Protein AF-A0A7W8PCW4-F1 (afdb_monomer)

Sequence (257 aa):
MRRDLQPLVDLAARHGCAVIGISHFSKGSKGNAPVERVIGSQAFGALARMVLVTVKEEGAERRILARAKSNIAPDDGGFAYALARIEVAAGIPTNAVIWGERIEGSARDILGEVEQEDDERKTLRDEAREFLAGLLADGPMDARRIRRDADGAGYSWSTMFRAARELGVEKEKSGMKDGWRWTLPKISGHEDFTKNLEHASLKSSEGREIFGSDAGLRSAPLGGFAEDFSGGELEFSAKPSTQARPGDDDSSVKDSV

Radius of gyration: 33.06 Å; Cα contacts (8 Å, |Δi|>4): 257; chains: 1; bounding box: 93×46×98 Å

Secondary structure (DSSP, 8-state):
-HHHHHHHHHHHHHHT-------PBPTT-TTS-TTTTBSS-HHHHHH-SEEEEEEE-TTSS-EEEEEEEESSS----EEEEEEEEEEETTTEEEEEEEEEEEE-S-HHHHHHHHHHHHHHHHHHHHHHHHHHHHHHTTS-EEHHHHHHHHHHTT--HHHHHHHHHHTT-EEEE-TTTS-EEEEPPP------S-SS----PPPPP------------PPPP----------------------PPPP----------

Structure (mmCIF, N/CA/C/O backbone):
data_AF-A0A7W8PCW4-F1
#
_entry.id   AF-A0A7W8PCW4-F1
#
loop_
_atom_site.group_PDB
_atom_site.id
_atom_site.type_symbol
_atom_site.label_atom_id
_atom_site.label_alt_id
_atom_site.label_comp_id
_atom_site.label_asym_id
_atom_site.label_entity_id
_atom_site.label_seq_id
_atom_site.pdbx_PDB_ins_code
_atom_site.Cartn_x
_atom_site.Cartn_y
_atom_site.Cartn_z
_atom_site.occupancy
_atom_site.B_iso_or_equiv
_atom_site.auth_seq_id
_atom_site.auth_comp_id
_atom_site.auth_asym_id
_atom_site.auth_atom_id
_atom_site.pdbx_PDB_model_num
ATOM 1 N N . MET A 1 1 ? 3.311 3.765 28.967 1.00 62.62 1 MET A N 1
ATOM 2 C CA . MET A 1 1 ? 2.439 3.773 27.773 1.00 62.62 1 MET A CA 1
ATOM 3 C C . MET A 1 1 ? 1.027 3.239 27.965 1.00 62.62 1 MET A C 1
ATOM 5 O O . MET A 1 1 ? 0.105 3.972 27.652 1.00 62.62 1 MET A O 1
ATOM 9 N N . ARG A 1 2 ? 0.787 2.012 28.467 1.00 64.12 2 ARG A N 1
ATOM 10 C CA . ARG A 1 2 ? -0.6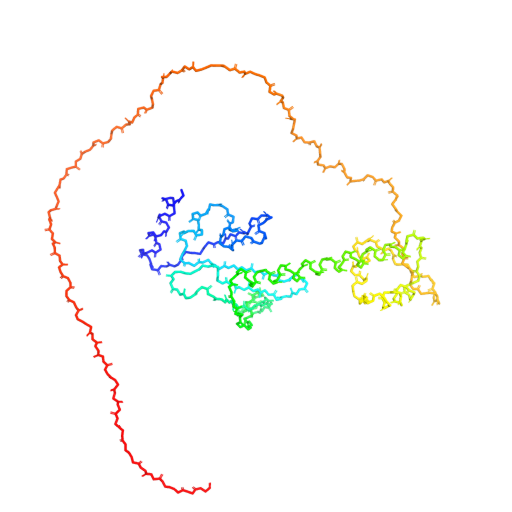08 1.539 28.653 1.00 64.12 2 ARG A CA 1
ATOM 11 C C . ARG A 1 2 ? -1.419 2.426 29.612 1.00 64.12 2 ARG A C 1
ATOM 13 O O . ARG A 1 2 ? -2.561 2.737 29.309 1.00 64.12 2 ARG A O 1
ATOM 20 N N . ARG A 1 3 ? -0.809 2.878 30.718 1.00 75.50 3 ARG A N 1
ATOM 21 C CA . ARG A 1 3 ? -1.409 3.878 31.626 1.00 75.50 3 ARG A CA 1
ATOM 22 C C . ARG A 1 3 ? -1.679 5.211 30.923 1.00 75.50 3 ARG A C 1
ATOM 24 O O . ARG A 1 3 ? -2.728 5.797 31.138 1.00 75.50 3 ARG A O 1
ATOM 31 N N . ASP A 1 4 ? -0.776 5.631 30.044 1.00 85.56 4 ASP A N 1
ATOM 32 C CA . ASP A 1 4 ? -0.858 6.922 29.346 1.00 85.56 4 ASP A CA 1
ATOM 33 C C . ASP A 1 4 ? -2.004 6.965 28.321 1.00 85.56 4 ASP A C 1
ATOM 35 O O . ASP A 1 4 ? -2.524 8.034 28.021 1.00 85.56 4 ASP A O 1
ATOM 39 N N . LEU A 1 5 ? -2.427 5.806 27.803 1.00 88.00 5 LEU A N 1
ATOM 40 C CA . LEU A 1 5 ? -3.548 5.690 26.863 1.00 88.00 5 LEU A CA 1
ATOM 41 C C . LEU A 1 5 ? -4.896 5.418 27.542 1.00 88.00 5 LEU A C 1
ATOM 43 O O . LEU A 1 5 ? -5.932 5.541 26.891 1.00 88.00 5 LEU A O 1
ATOM 47 N N . GLN A 1 6 ? -4.907 5.083 28.836 1.00 90.81 6 GLN A N 1
ATOM 48 C CA . GLN A 1 6 ? -6.140 4.815 29.580 1.00 90.81 6 GLN A CA 1
ATOM 49 C C . GLN A 1 6 ? -7.136 5.990 29.541 1.00 90.81 6 GLN A C 1
ATOM 51 O O . GLN A 1 6 ? -8.312 5.731 29.292 1.00 90.81 6 GLN A O 1
ATOM 56 N N . PRO A 1 7 ? -6.717 7.270 29.658 1.00 94.00 7 PRO A N 1
ATOM 57 C CA . PRO A 1 7 ? -7.650 8.393 29.560 1.00 94.00 7 PRO A CA 1
ATOM 58 C C . PRO A 1 7 ? -8.422 8.445 28.233 1.00 94.00 7 PRO A C 1
ATOM 60 O O . PRO A 1 7 ? -9.594 8.816 28.225 1.00 94.00 7 PRO A O 1
ATOM 63 N N . LEU A 1 8 ? -7.801 8.039 27.116 1.00 92.69 8 LEU A N 1
ATOM 64 C CA . LEU A 1 8 ? -8.468 7.975 25.809 1.00 92.69 8 LEU A CA 1
ATOM 65 C C . LEU A 1 8 ? -9.494 6.840 25.749 1.00 92.69 8 LEU A C 1
ATOM 67 O O . LEU A 1 8 ? -10.564 7.012 25.169 1.00 92.69 8 LEU A O 1
ATOM 71 N N . VAL A 1 9 ? -9.183 5.698 26.366 1.00 92.06 9 VAL A N 1
ATOM 72 C CA . VAL A 1 9 ? -10.118 4.570 26.484 1.00 92.06 9 VAL A CA 1
ATOM 73 C C . VAL A 1 9 ? -11.329 4.975 27.319 1.00 92.06 9 VAL A C 1
ATOM 75 O O . VAL A 1 9 ? -12.464 4.735 26.911 1.00 92.06 9 VAL A O 1
ATOM 78 N N . ASP A 1 10 ? -11.102 5.641 28.450 1.00 94.69 10 ASP A N 1
ATOM 79 C CA . ASP A 1 10 ? -12.183 6.067 29.334 1.00 94.69 10 ASP A CA 1
ATOM 80 C C . ASP A 1 10 ? -13.055 7.151 28.687 1.00 94.69 10 ASP A C 1
ATOM 82 O O . ASP A 1 10 ? -14.268 7.167 28.886 1.00 94.69 10 ASP A O 1
ATOM 86 N N . LEU A 1 11 ? -12.455 8.064 27.914 1.00 95.81 11 LEU A N 1
ATOM 87 C CA . LEU A 1 11 ? -13.184 9.061 27.127 1.00 95.81 11 LEU A CA 1
ATOM 88 C C . LEU A 1 11 ? -14.095 8.379 26.095 1.00 95.81 11 LEU A C 1
ATOM 90 O O . LEU A 1 11 ? -15.288 8.672 26.037 1.00 95.81 11 LEU A O 1
ATOM 94 N N . ALA A 1 12 ? -13.542 7.440 25.324 1.00 96.25 12 ALA A N 1
ATOM 95 C CA . ALA A 1 12 ? -14.276 6.684 24.315 1.00 96.25 12 ALA A CA 1
ATOM 96 C C . ALA A 1 12 ? -15.462 5.920 24.920 1.00 96.25 12 ALA A C 1
ATOM 98 O O . ALA A 1 12 ? -16.576 5.986 24.404 1.00 96.25 12 ALA A O 1
ATOM 99 N N . ALA A 1 13 ? -15.237 5.256 26.059 1.00 95.31 13 ALA A N 1
ATOM 100 C CA . ALA A 1 13 ? -16.265 4.512 26.776 1.00 95.31 13 ALA A CA 1
ATOM 101 C C . ALA A 1 13 ? -17.375 5.424 27.320 1.00 95.31 13 ALA A C 1
ATOM 103 O O . ALA A 1 13 ? -18.552 5.108 27.164 1.00 95.31 13 ALA A O 1
ATOM 104 N N . ARG A 1 14 ? -17.018 6.572 27.913 1.00 98.06 14 ARG A N 1
ATOM 105 C CA . ARG A 1 14 ? -17.990 7.533 28.461 1.00 98.06 14 ARG A CA 1
ATOM 106 C C . ARG A 1 14 ? -18.900 8.142 27.400 1.00 98.06 14 ARG A C 1
ATOM 108 O O . ARG A 1 14 ? -20.058 8.417 27.690 1.00 98.06 14 ARG A O 1
ATOM 115 N N . HIS A 1 15 ? -18.380 8.361 26.196 1.00 97.75 15 HIS A N 1
ATOM 116 C CA . HIS A 1 15 ? -19.116 9.024 25.118 1.00 97.75 15 HIS A CA 1
ATOM 117 C C . HIS A 1 15 ? -19.616 8.071 24.027 1.00 97.75 15 HIS A C 1
ATOM 119 O O . HIS A 1 15 ? -20.228 8.528 23.065 1.00 97.75 15 HIS A O 1
ATOM 125 N N . GLY A 1 16 ? -19.363 6.764 24.154 1.00 96.69 16 GLY A N 1
ATOM 126 C CA . GLY A 1 16 ? -19.762 5.770 23.156 1.00 96.69 16 GLY A CA 1
ATOM 127 C C . GLY A 1 16 ? -19.145 6.015 21.775 1.00 96.69 16 GLY A C 1
ATOM 128 O O . GLY A 1 16 ? -19.788 5.741 20.764 1.00 96.69 16 GLY A O 1
ATOM 129 N N . CYS A 1 17 ? -17.928 6.563 21.713 1.00 96.69 17 CYS A N 1
ATOM 130 C CA . CYS A 1 17 ? -17.263 6.905 20.456 1.00 96.69 17 CYS A CA 1
ATOM 131 C C . CYS A 1 17 ? -16.050 6.008 20.172 1.00 96.69 17 CYS A C 1
ATOM 133 O O . CYS A 1 17 ? -15.498 5.362 21.062 1.00 96.69 17 CYS A O 1
ATOM 135 N N . ALA A 1 18 ? -15.631 5.958 18.907 1.00 95.25 18 ALA A N 1
ATOM 136 C CA . ALA A 1 18 ? -14.425 5.251 18.492 1.00 95.25 18 ALA A CA 1
ATOM 137 C C . ALA A 1 18 ? -13.220 6.201 18.458 1.00 95.25 18 ALA A C 1
ATOM 139 O O . ALA A 1 18 ? -13.329 7.340 18.005 1.00 95.25 18 ALA A O 1
ATOM 140 N N . VAL A 1 19 ? -12.053 5.702 18.873 1.00 94.75 19 VAL A N 1
ATOM 141 C CA . VAL A 1 19 ? -10.768 6.399 18.728 1.00 94.75 19 VAL A CA 1
ATOM 142 C C . VAL A 1 19 ? -9.959 5.694 17.648 1.00 94.75 19 VAL A C 1
ATOM 144 O O . VAL A 1 19 ? -9.676 4.501 17.759 1.00 94.75 19 VAL A O 1
ATOM 147 N N . ILE A 1 20 ? -9.586 6.437 16.608 1.00 94.50 20 ILE A N 1
ATOM 148 C CA . ILE A 1 20 ? -8.792 5.935 15.485 1.00 94.50 20 ILE A CA 1
ATOM 149 C C . ILE A 1 20 ? -7.412 6.583 15.542 1.00 94.50 20 ILE A C 1
ATOM 151 O O . ILE A 1 20 ? -7.288 7.805 15.511 1.00 94.50 20 ILE A O 1
ATOM 155 N N . GLY A 1 21 ? -6.376 5.750 15.625 1.00 91.94 21 GLY A N 1
ATOM 156 C CA . GLY A 1 21 ? -4.984 6.172 15.498 1.00 91.94 21 GLY A CA 1
ATOM 157 C C . GLY A 1 21 ? -4.455 5.866 14.101 1.00 91.94 21 GLY A C 1
ATOM 158 O O . GLY A 1 21 ? -4.694 4.780 13.577 1.00 91.94 21 GLY A O 1
ATOM 159 N N . ILE A 1 22 ? -3.713 6.806 13.516 1.00 92.50 22 ILE A N 1
ATOM 160 C CA . ILE A 1 22 ? -3.010 6.619 12.243 1.00 92.50 22 ILE A CA 1
ATOM 161 C C . ILE A 1 22 ? -1.518 6.513 12.554 1.00 92.50 22 ILE A C 1
ATOM 163 O O . ILE A 1 22 ? -0.959 7.383 13.220 1.00 92.50 22 ILE A O 1
ATOM 167 N N . SER A 1 23 ? -0.881 5.439 12.093 1.00 91.38 23 SER A N 1
ATOM 168 C CA . SER A 1 23 ? 0.554 5.211 12.261 1.00 91.38 23 SER A CA 1
ATOM 169 C C . SER A 1 23 ? 1.145 4.582 11.002 1.00 91.38 23 SER A C 1
ATOM 171 O O . SER A 1 23 ? 0.429 4.019 10.174 1.00 91.38 23 SER A O 1
ATOM 173 N N . HIS A 1 24 ? 2.460 4.696 10.860 1.00 91.00 24 HIS A N 1
ATOM 174 C CA . HIS A 1 24 ? 3.224 4.146 9.746 1.00 91.00 24 HIS A CA 1
ATOM 175 C C . HIS A 1 24 ? 3.921 2.844 10.147 1.00 91.00 24 HIS A C 1
ATOM 177 O O . HIS A 1 24 ? 4.106 2.567 11.332 1.00 91.00 24 HIS A O 1
ATOM 183 N N . PHE A 1 25 ? 4.353 2.061 9.159 1.00 91.31 25 PHE A N 1
ATOM 184 C CA . PHE A 1 25 ? 5.237 0.926 9.404 1.00 91.31 25 PHE A CA 1
ATOM 185 C C . PHE A 1 25 ? 6.689 1.349 9.608 1.00 91.31 25 PHE A C 1
ATOM 187 O O . PHE A 1 25 ? 7.175 2.287 8.974 1.00 91.31 25 PHE A O 1
ATOM 194 N N . SER A 1 26 ? 7.397 0.634 10.482 1.00 89.25 26 SER A N 1
ATOM 195 C CA . SER A 1 26 ? 8.818 0.846 10.736 1.00 89.25 26 SER A CA 1
ATOM 196 C C . SER A 1 26 ? 9.640 0.433 9.516 1.00 89.25 26 SER A C 1
ATOM 198 O O . SER A 1 26 ? 9.300 -0.509 8.794 1.00 89.25 26 SER A O 1
ATOM 200 N N . LYS A 1 27 ? 10.727 1.165 9.245 1.00 86.44 27 LYS A N 1
ATOM 201 C CA . LYS A 1 27 ? 11.636 0.841 8.135 1.00 86.44 27 LYS A CA 1
ATOM 202 C C . LYS A 1 27 ? 12.269 -0.533 8.363 1.00 86.44 27 LYS A C 1
ATOM 204 O O . LYS A 1 27 ? 12.596 -0.871 9.495 1.00 86.44 27 LYS A O 1
ATOM 209 N N . GLY A 1 28 ? 12.456 -1.302 7.289 1.00 83.50 28 GLY A N 1
ATOM 210 C CA . GLY A 1 28 ? 13.093 -2.624 7.361 1.00 83.50 28 GLY A CA 1
ATOM 211 C C . GLY A 1 28 ? 12.268 -3.691 8.088 1.00 83.50 28 GLY A C 1
ATOM 212 O O . GLY A 1 28 ? 12.823 -4.692 8.513 1.00 83.50 28 GLY A O 1
ATOM 213 N N . SER A 1 29 ? 10.958 -3.482 8.247 1.00 84.94 29 SER A N 1
ATOM 214 C CA . SER A 1 29 ? 10.061 -4.410 8.952 1.00 84.94 29 SER A CA 1
ATOM 215 C C . SER A 1 29 ? 9.284 -5.356 8.030 1.00 84.94 29 SER A C 1
ATOM 217 O O . SER A 1 29 ? 8.356 -6.030 8.482 1.00 84.94 29 SER A O 1
ATOM 219 N N . LYS A 1 30 ? 9.637 -5.394 6.735 1.00 85.44 30 LYS A N 1
ATOM 220 C CA . LYS A 1 30 ? 9.099 -6.374 5.778 1.00 85.44 30 LYS A CA 1
ATOM 221 C C . LYS A 1 30 ? 9.286 -7.792 6.337 1.00 85.44 30 LYS A C 1
ATOM 223 O O . LYS A 1 30 ? 10.307 -8.080 6.954 1.00 85.44 30 LYS A O 1
ATOM 228 N N . GLY A 1 31 ? 8.289 -8.656 6.161 1.00 84.00 31 GLY A N 1
ATOM 229 C CA . GLY A 1 31 ? 8.301 -10.038 6.669 1.00 84.00 31 GLY A CA 1
ATOM 230 C C . GLY A 1 31 ? 7.940 -10.242 8.155 1.00 84.00 31 GLY A C 1
ATOM 231 O O . GLY A 1 31 ? 7.571 -11.363 8.528 1.00 84.00 31 GLY A O 1
ATOM 232 N N . ASN A 1 32 ? 7.972 -9.193 8.991 1.00 89.12 32 ASN A N 1
ATOM 233 C CA . ASN A 1 32 ? 7.505 -9.262 10.386 1.00 89.12 32 ASN A CA 1
ATOM 234 C C . ASN A 1 32 ? 5.971 -9.333 10.466 1.00 89.12 32 ASN A C 1
ATOM 236 O O . ASN A 1 32 ? 5.264 -8.983 9.516 1.00 89.12 32 ASN A O 1
ATOM 240 N N . ALA A 1 33 ? 5.440 -9.734 11.626 1.00 89.88 33 ALA A N 1
ATOM 241 C CA . ALA A 1 33 ? 3.997 -9.745 11.849 1.00 89.88 33 ALA A CA 1
ATOM 242 C C . ALA A 1 33 ? 3.412 -8.323 11.681 1.00 89.88 33 ALA A C 1
ATOM 244 O O . ALA A 1 33 ? 3.938 -7.383 12.280 1.00 89.88 33 ALA A O 1
ATOM 245 N N . PRO A 1 34 ? 2.315 -8.125 10.919 1.00 91.75 34 PRO A N 1
AT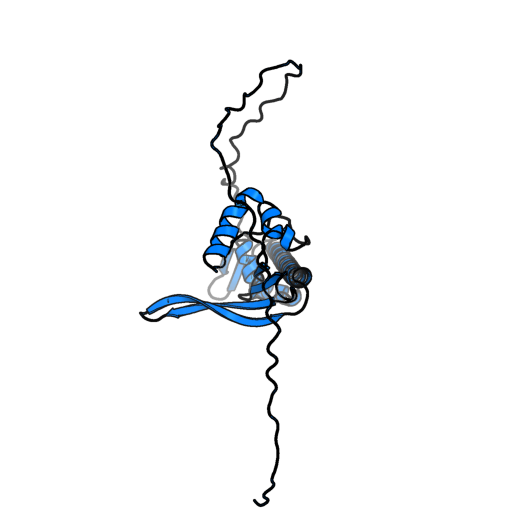OM 246 C CA . PRO A 1 34 ? 1.818 -6.787 10.578 1.00 91.75 34 PRO A CA 1
ATOM 247 C C . PRO A 1 34 ? 1.573 -5.843 11.767 1.00 91.75 34 PRO A C 1
ATOM 249 O O . PRO A 1 34 ? 1.832 -4.645 11.669 1.00 91.75 34 PRO A O 1
ATOM 252 N N . VAL A 1 35 ? 1.125 -6.370 12.910 1.00 92.00 35 VAL A N 1
ATOM 253 C CA . VAL A 1 35 ? 0.900 -5.584 14.138 1.00 92.00 35 VAL A CA 1
ATOM 254 C C . VAL A 1 35 ? 2.207 -5.057 14.736 1.00 92.00 35 VAL A C 1
ATOM 256 O O . VAL A 1 35 ? 2.245 -3.935 15.235 1.00 92.00 35 VAL A O 1
ATOM 259 N N . GLU A 1 36 ? 3.286 -5.836 14.660 1.00 90.56 36 GLU A N 1
ATOM 260 C CA . GLU A 1 36 ? 4.595 -5.482 15.225 1.00 90.56 36 GLU A CA 1
ATOM 261 C C . GLU A 1 36 ? 5.304 -4.399 14.407 1.00 90.56 36 GLU A C 1
ATOM 263 O O . GLU A 1 36 ? 6.183 -3.703 14.920 1.00 90.56 36 GLU A O 1
ATOM 268 N N . ARG A 1 37 ? 4.900 -4.234 13.141 1.00 90.94 37 ARG A N 1
ATOM 269 C CA . ARG A 1 37 ? 5.443 -3.239 12.210 1.00 90.94 37 ARG A CA 1
ATOM 270 C C . ARG A 1 37 ? 4.981 -1.821 12.529 1.00 90.94 37 ARG A C 1
ATOM 272 O O . ARG A 1 37 ? 5.598 -0.879 12.044 1.00 90.94 37 ARG A O 1
ATOM 279 N N . VAL A 1 38 ? 3.920 -1.643 13.318 1.00 89.31 38 VAL A N 1
ATOM 280 C CA . VAL A 1 38 ? 3.396 -0.320 13.693 1.00 89.31 38 VAL A CA 1
ATOM 281 C C . VAL A 1 38 ? 4.469 0.484 14.438 1.00 89.31 38 VAL A C 1
ATOM 283 O O . VAL A 1 38 ? 4.978 0.051 15.470 1.00 89.31 38 VAL A O 1
ATOM 286 N N . ILE A 1 39 ? 4.810 1.674 13.928 1.00 86.94 39 ILE A N 1
ATOM 287 C CA . ILE A 1 39 ? 5.799 2.562 14.553 1.00 86.94 39 ILE A CA 1
ATOM 288 C C . ILE A 1 39 ? 5.326 3.003 15.935 1.00 86.94 39 ILE A C 1
ATOM 290 O O . ILE A 1 39 ? 4.155 3.325 16.155 1.00 86.94 39 ILE A O 1
ATOM 294 N N . GLY A 1 40 ? 6.293 3.093 16.846 1.00 82.00 40 GLY A N 1
ATOM 295 C CA . GLY A 1 40 ? 6.109 3.563 18.207 1.00 82.00 40 GLY A CA 1
ATOM 296 C C . GLY A 1 40 ? 6.231 2.410 19.188 1.00 82.00 40 GLY A C 1
ATOM 297 O O . GLY A 1 40 ? 7.079 1.533 19.040 1.00 82.00 40 GLY A O 1
ATOM 298 N N . SER A 1 41 ? 5.400 2.423 20.225 1.00 79.62 41 SER A N 1
ATOM 299 C CA . SER A 1 41 ? 5.374 1.328 21.188 1.00 79.62 41 SER A CA 1
ATOM 300 C C . SER A 1 41 ? 4.439 0.219 20.732 1.00 79.62 41 SER A C 1
ATOM 302 O O . SER A 1 41 ? 3.308 0.479 20.316 1.00 79.62 41 SER A O 1
ATOM 304 N N . GLN A 1 42 ? 4.845 -1.022 20.995 1.00 81.31 42 GLN A N 1
ATOM 305 C CA . GLN A 1 42 ? 3.986 -2.207 20.900 1.00 81.31 42 GLN A CA 1
ATOM 306 C C . GLN A 1 42 ? 2.681 -2.067 21.708 1.00 81.31 42 GLN A C 1
ATOM 308 O O . GLN A 1 42 ? 1.679 -2.712 21.404 1.00 81.31 42 GLN A O 1
ATOM 313 N N . ALA A 1 43 ? 2.647 -1.172 22.705 1.00 82.44 43 ALA A N 1
ATOM 314 C CA . ALA A 1 43 ? 1.443 -0.861 23.465 1.00 82.44 43 ALA A CA 1
ATOM 315 C C . ALA A 1 43 ? 0.273 -0.359 22.596 1.00 82.44 43 ALA A C 1
ATOM 317 O O . ALA A 1 43 ? -0.872 -0.619 22.958 1.00 82.44 43 ALA A O 1
ATOM 318 N N . PHE A 1 44 ? 0.528 0.305 21.460 1.00 86.94 44 PHE A N 1
ATOM 319 C CA . PHE A 1 44 ? -0.534 0.756 20.552 1.00 86.94 44 PHE A CA 1
ATOM 320 C C . PHE A 1 44 ? -1.252 -0.423 19.894 1.00 86.94 44 PHE A C 1
ATOM 322 O O . PHE A 1 44 ? -2.474 -0.540 19.997 1.00 86.94 44 PHE A O 1
ATOM 329 N N . GLY A 1 45 ? -0.487 -1.337 19.290 1.00 87.56 45 GLY A N 1
ATOM 330 C CA . GLY A 1 45 ? -1.025 -2.565 18.709 1.00 87.56 45 GLY A CA 1
ATOM 331 C C . GLY A 1 45 ? -1.676 -3.456 19.766 1.00 87.56 45 GLY A C 1
ATOM 332 O O . GLY A 1 45 ? -2.751 -4.005 19.535 1.00 87.56 45 GLY A O 1
ATOM 333 N N . ALA A 1 46 ? -1.085 -3.554 20.962 1.00 87.06 46 ALA A N 1
ATOM 334 C CA . ALA A 1 46 ? -1.621 -4.355 22.061 1.00 87.06 46 ALA A CA 1
ATOM 335 C C . ALA A 1 46 ? -2.960 -3.818 22.601 1.00 87.06 46 ALA A C 1
ATOM 337 O O . ALA A 1 46 ? -3.873 -4.612 22.836 1.00 87.06 46 ALA A O 1
ATOM 338 N N . LEU A 1 47 ? -3.097 -2.497 22.765 1.00 89.69 47 LEU A N 1
ATOM 339 C CA . LEU A 1 47 ? -4.308 -1.863 23.295 1.00 89.69 47 LEU A CA 1
ATOM 340 C C . LEU A 1 47 ? -5.460 -1.843 22.281 1.00 89.69 47 LEU A C 1
ATOM 342 O O . LEU A 1 47 ? -6.615 -2.006 22.671 1.00 89.69 47 LEU A O 1
ATOM 346 N N . ALA A 1 48 ? -5.159 -1.653 20.995 1.00 92.50 48 ALA A N 1
ATOM 347 C CA . ALA A 1 48 ? -6.175 -1.527 19.958 1.00 92.50 48 ALA A CA 1
ATOM 348 C C . ALA A 1 48 ? -7.071 -2.779 19.863 1.00 92.50 48 ALA A C 1
ATOM 350 O O . ALA A 1 48 ? -6.584 -3.916 19.893 1.00 92.50 48 ALA A O 1
ATOM 351 N N . ARG A 1 49 ? -8.389 -2.571 19.726 1.00 94.25 49 ARG A N 1
ATOM 352 C CA . ARG A 1 49 ? -9.372 -3.651 19.490 1.00 94.25 49 ARG A CA 1
ATOM 353 C C . ARG A 1 49 ? -9.301 -4.178 18.057 1.00 94.25 49 ARG A C 1
ATOM 355 O O . ARG A 1 49 ? -9.521 -5.363 17.834 1.00 94.25 49 ARG A O 1
ATOM 362 N N . MET A 1 50 ? -8.934 -3.308 17.118 1.00 94.50 50 MET A N 1
ATOM 363 C CA . MET A 1 50 ? -8.643 -3.646 15.729 1.00 94.50 50 MET A CA 1
ATOM 364 C C . MET A 1 50 ? -7.377 -2.926 15.271 1.00 94.50 50 MET A C 1
ATOM 366 O O . MET A 1 50 ? -7.156 -1.774 15.641 1.00 94.50 50 MET A O 1
ATOM 370 N N . VAL A 1 51 ? -6.572 -3.591 14.447 1.00 95.12 51 VAL A N 1
ATOM 371 C CA . VAL A 1 51 ? -5.467 -2.974 13.706 1.00 95.12 51 VAL A CA 1
ATOM 372 C C . VAL A 1 51 ? -5.727 -3.224 12.231 1.00 95.12 51 VAL A C 1
ATOM 374 O O . VAL A 1 51 ? -5.771 -4.371 11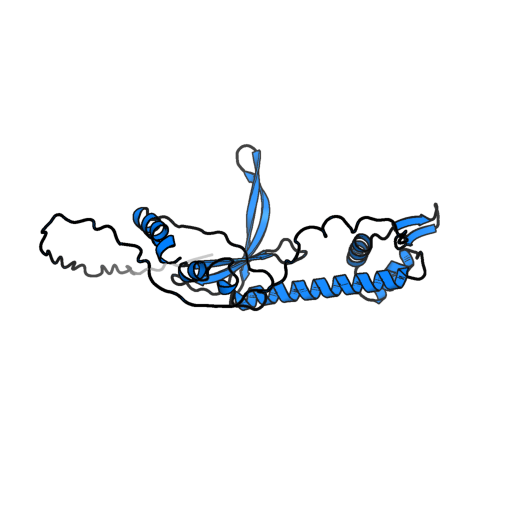.788 1.00 95.12 51 VAL A O 1
ATOM 377 N N . LEU A 1 52 ? -5.921 -2.141 11.486 1.00 95.31 52 LEU A N 1
ATOM 378 C CA . LEU A 1 52 ? -6.082 -2.167 10.040 1.00 95.31 52 LEU A CA 1
ATOM 379 C C . LEU A 1 52 ? -4.771 -1.728 9.399 1.00 95.31 52 LEU A C 1
ATOM 381 O O . LEU A 1 52 ? -4.159 -0.757 9.842 1.00 95.31 52 LEU A O 1
ATOM 385 N N . VAL A 1 53 ? -4.351 -2.440 8.362 1.00 94.44 53 VAL A N 1
ATOM 386 C CA . VAL A 1 53 ? -3.125 -2.146 7.624 1.00 94.44 53 VAL A CA 1
ATOM 387 C C . VAL A 1 53 ? -3.466 -1.852 6.177 1.00 94.44 53 VAL A C 1
ATOM 389 O O . VAL A 1 53 ? -4.346 -2.485 5.597 1.00 94.44 53 VAL A O 1
ATOM 392 N N . THR A 1 54 ? -2.782 -0.864 5.607 1.00 93.75 54 THR A N 1
ATOM 393 C CA . THR A 1 54 ? -2.938 -0.500 4.199 1.00 93.75 54 THR A CA 1
ATOM 394 C C . THR A 1 54 ? -1.629 -0.728 3.471 1.00 93.75 54 THR A C 1
ATOM 396 O O . THR A 1 54 ? -0.568 -0.348 3.966 1.00 93.75 54 THR A O 1
ATOM 399 N N . VAL A 1 55 ? -1.707 -1.341 2.296 1.00 90.38 55 VAL A N 1
ATOM 400 C CA . VAL A 1 55 ? -0.575 -1.501 1.384 1.00 90.38 55 VAL A CA 1
ATOM 401 C C . VAL A 1 55 ? -0.970 -0.971 0.010 1.00 90.38 55 VAL A C 1
ATOM 403 O O . VAL A 1 55 ? -2.118 -1.107 -0.420 1.00 90.38 55 VAL A O 1
ATOM 406 N N . LYS A 1 56 ? -0.034 -0.291 -0.650 1.00 89.06 56 LYS A N 1
ATOM 407 C CA . LYS A 1 56 ? -0.175 0.161 -2.032 1.00 89.06 56 LYS A CA 1
ATOM 408 C C . LYS A 1 56 ? 0.729 -0.711 -2.887 1.00 89.06 56 LYS A C 1
ATOM 410 O O . LYS A 1 56 ? 1.907 -0.806 -2.576 1.00 89.06 56 LYS A O 1
ATOM 415 N N . GLU A 1 57 ? 0.173 -1.259 -3.953 1.00 82.69 57 GLU A N 1
ATOM 416 C CA . GLU A 1 57 ? 0.925 -2.003 -4.958 1.00 82.69 57 GLU A CA 1
ATOM 417 C C . GLU A 1 57 ? 1.718 -1.020 -5.845 1.00 82.69 57 GLU A C 1
ATOM 419 O O . GLU A 1 57 ? 1.180 -0.014 -6.334 1.00 82.69 57 GLU A O 1
ATOM 424 N N . GLU A 1 58 ? 3.017 -1.252 -6.031 1.00 76.50 58 GLU A N 1
ATOM 425 C CA . GLU A 1 58 ? 3.886 -0.355 -6.784 1.00 76.50 58 GLU A CA 1
ATOM 426 C C . GLU A 1 58 ? 3.552 -0.401 -8.283 1.00 76.50 58 GLU A C 1
ATOM 428 O O . GLU A 1 58 ? 3.472 -1.451 -8.920 1.00 76.50 58 GLU A O 1
ATOM 433 N N . GLY A 1 59 ? 3.341 0.775 -8.878 1.00 68.38 59 GLY A N 1
ATOM 434 C CA . GLY A 1 59 ? 2.977 0.897 -10.292 1.00 68.38 59 GLY A CA 1
ATOM 435 C C . GLY A 1 59 ? 1.493 0.675 -10.606 1.00 68.38 59 GLY A C 1
ATOM 436 O O . GLY A 1 59 ? 1.105 0.899 -11.753 1.00 68.38 59 GLY A O 1
ATOM 437 N N . ALA A 1 60 ? 0.668 0.335 -9.610 1.00 74.00 60 ALA A N 1
ATOM 438 C CA . ALA A 1 60 ? -0.785 0.260 -9.727 1.00 74.00 60 ALA A CA 1
ATOM 439 C C . ALA A 1 60 ? -1.484 1.322 -8.854 1.00 74.00 60 ALA A C 1
ATOM 441 O O . ALA A 1 60 ? -0.944 1.838 -7.873 1.00 74.00 60 ALA A O 1
ATOM 442 N N . GLU A 1 61 ? -2.730 1.652 -9.205 1.00 79.06 61 GLU A N 1
ATOM 443 C CA . GLU A 1 61 ? -3.624 2.425 -8.325 1.00 79.06 61 GLU A CA 1
ATOM 444 C C . GLU A 1 61 ? -4.389 1.537 -7.335 1.00 79.06 61 GLU A C 1
ATOM 446 O O . GLU A 1 61 ? -5.160 2.030 -6.504 1.00 79.06 61 GLU A O 1
ATOM 451 N N . ARG A 1 62 ? -4.144 0.227 -7.388 1.00 86.00 62 ARG A N 1
ATOM 452 C CA . ARG A 1 62 ? -4.708 -0.743 -6.463 1.00 86.00 62 ARG A CA 1
ATOM 453 C C . ARG A 1 62 ? -4.027 -0.629 -5.102 1.00 86.00 62 ARG A C 1
ATOM 455 O O . ARG A 1 62 ? -2.804 -0.555 -4.977 1.00 86.00 62 ARG A O 1
ATOM 462 N N . ARG A 1 63 ? -4.852 -0.575 -4.066 1.00 93.62 63 ARG A N 1
ATOM 463 C CA . ARG A 1 63 ? -4.460 -0.588 -2.658 1.00 93.62 63 ARG A CA 1
ATOM 464 C C . ARG A 1 63 ? -5.242 -1.690 -1.968 1.00 93.62 63 ARG A C 1
ATOM 466 O O . ARG A 1 63 ? -6.313 -2.073 -2.434 1.00 93.62 63 ARG A O 1
ATOM 473 N N . ILE A 1 64 ? -4.718 -2.195 -0.865 1.00 94.81 64 ILE A N 1
ATOM 474 C CA . ILE A 1 64 ? -5.375 -3.228 -0.073 1.00 94.81 64 ILE A CA 1
ATOM 475 C C . ILE A 1 64 ? -5.469 -2.747 1.365 1.00 94.81 64 ILE A C 1
ATOM 477 O O . ILE A 1 64 ? -4.495 -2.245 1.922 1.00 94.81 64 ILE A O 1
ATOM 481 N N . LEU A 1 65 ? -6.653 -2.897 1.951 1.00 95.94 65 LEU A N 1
ATOM 482 C CA . LEU A 1 65 ? -6.904 -2.738 3.376 1.00 95.94 65 LEU A CA 1
ATOM 483 C C . LEU A 1 65 ? -7.086 -4.132 3.981 1.00 95.94 65 LEU A C 1
ATOM 485 O O . LEU A 1 65 ? -8.062 -4.803 3.657 1.00 95.94 65 LEU A O 1
ATOM 489 N N . ALA A 1 66 ? -6.185 -4.557 4.863 1.00 95.31 66 ALA A N 1
ATOM 490 C CA . ALA A 1 66 ? -6.257 -5.850 5.542 1.00 95.31 66 ALA A CA 1
ATOM 491 C C . ALA A 1 66 ? -6.409 -5.684 7.060 1.00 95.31 66 ALA A C 1
ATOM 493 O O . ALA A 1 66 ? -5.988 -4.681 7.649 1.00 95.31 66 ALA A O 1
ATOM 494 N N . ARG A 1 67 ? -7.017 -6.680 7.710 1.00 95.12 67 ARG A N 1
ATOM 495 C CA . ARG A 1 67 ? -7.136 -6.738 9.172 1.00 95.12 67 ARG A CA 1
ATOM 496 C C . ARG A 1 67 ? -5.928 -7.466 9.752 1.00 95.12 67 ARG A C 1
ATOM 498 O O . ARG A 1 67 ? -5.783 -8.663 9.596 1.00 95.12 67 ARG A O 1
ATOM 505 N N . ALA A 1 68 ? -5.044 -6.737 10.425 1.00 94.06 68 ALA A N 1
ATOM 506 C CA . ALA A 1 68 ? -3.871 -7.313 11.086 1.00 94.06 68 ALA A CA 1
ATOM 507 C C . ALA A 1 68 ? -4.171 -7.850 12.490 1.00 94.06 68 ALA A C 1
ATOM 509 O O . ALA A 1 68 ? -3.421 -8.664 13.020 1.00 94.06 68 ALA A O 1
ATOM 510 N N . LYS A 1 69 ? -5.229 -7.334 13.116 1.00 94.38 69 LYS A N 1
ATOM 511 C CA . LYS A 1 69 ? -5.708 -7.747 14.433 1.00 94.38 69 LYS A CA 1
ATOM 512 C C . LYS A 1 69 ? -7.181 -7.412 14.545 1.00 94.38 69 LYS A C 1
ATOM 514 O O . LYS A 1 69 ? -7.581 -6.301 14.191 1.00 94.38 69 LYS A O 1
ATOM 519 N N . SER A 1 70 ? -7.946 -8.301 15.153 1.00 94.69 70 SER A N 1
ATOM 520 C CA . SER A 1 70 ? -9.264 -7.997 15.690 1.00 94.69 70 SER A CA 1
ATOM 521 C C . SER A 1 70 ? -9.541 -8.897 16.889 1.00 94.69 70 SER A C 1
ATOM 523 O O . SER A 1 70 ? -9.215 -10.075 16.879 1.00 94.69 70 SER A O 1
ATOM 525 N N . ASN A 1 71 ? -10.124 -8.344 17.951 1.00 93.56 71 ASN A N 1
ATOM 526 C CA . ASN A 1 71 ? -10.648 -9.134 19.074 1.00 93.56 71 ASN A CA 1
ATOM 527 C C . ASN A 1 71 ? -12.158 -8.940 19.283 1.00 93.56 71 ASN A C 1
ATOM 529 O O . ASN A 1 71 ? -12.685 -9.285 20.340 1.00 93.56 71 ASN A O 1
ATOM 533 N N . ILE A 1 72 ? -12.831 -8.351 18.292 1.00 93.31 72 ILE A N 1
ATOM 534 C CA . ILE A 1 72 ? -14.278 -8.085 18.278 1.00 93.31 72 ILE A CA 1
ATOM 535 C C . ILE A 1 72 ? -14.963 -8.606 17.001 1.00 93.31 72 ILE A C 1
ATOM 537 O O . ILE A 1 72 ? -16.160 -8.415 16.826 1.00 93.31 72 ILE A O 1
ATOM 541 N N . ALA A 1 73 ? -14.201 -9.239 16.108 1.00 91.62 73 ALA A N 1
ATOM 542 C CA . ALA A 1 73 ? -14.624 -9.814 14.830 1.00 91.62 73 ALA A CA 1
ATOM 543 C C . ALA A 1 73 ? -13.511 -10.748 14.312 1.00 91.62 73 ALA A C 1
ATOM 545 O O . ALA A 1 73 ? -12.382 -10.606 14.794 1.00 91.62 73 ALA A O 1
ATOM 546 N N . PRO A 1 74 ? -13.776 -11.626 13.326 1.00 89.50 74 PRO A N 1
ATOM 547 C CA . PRO A 1 74 ? -12.718 -12.326 12.597 1.00 89.50 74 PRO A CA 1
ATOM 548 C C . PRO A 1 74 ? -11.662 -11.352 12.053 1.00 89.50 74 PRO A C 1
ATOM 550 O O . PRO A 1 74 ? -11.985 -10.233 11.634 1.00 89.50 74 PRO A O 1
ATOM 553 N N . ASP A 1 75 ? -10.399 -11.756 12.110 1.00 86.88 75 ASP A N 1
ATOM 554 C CA . ASP A 1 75 ? -9.239 -10.957 11.715 1.00 86.88 75 ASP A CA 1
ATOM 555 C C . ASP A 1 75 ? -8.628 -11.393 10.376 1.00 86.88 75 ASP A C 1
ATOM 557 O O . ASP A 1 75 ? -7.586 -10.879 9.989 1.00 86.88 75 ASP A O 1
ATOM 561 N N . ASP A 1 76 ? -9.300 -12.268 9.627 1.00 89.94 76 ASP A N 1
ATOM 562 C CA . ASP A 1 76 ? -8.896 -12.667 8.283 1.00 89.94 76 ASP A CA 1
ATOM 563 C C . ASP A 1 76 ? -9.361 -11.674 7.206 1.00 89.94 76 ASP A C 1
ATOM 565 O O . ASP A 1 76 ? -10.342 -10.928 7.350 1.00 89.94 76 ASP A O 1
ATOM 569 N N . GLY A 1 77 ? -8.650 -11.699 6.084 1.00 91.56 77 GLY A N 1
ATOM 570 C CA . GLY A 1 77 ? -9.010 -11.042 4.843 1.00 91.56 77 GLY A CA 1
ATOM 571 C C . GLY A 1 77 ? -8.835 -9.525 4.815 1.00 91.56 77 GLY A C 1
ATOM 572 O O . GLY A 1 77 ? -8.350 -8.860 5.741 1.00 91.56 77 GLY A O 1
ATOM 573 N N . GLY A 1 78 ? -9.273 -8.967 3.695 1.00 93.88 78 GLY A N 1
ATOM 574 C CA . GLY A 1 78 ? -9.193 -7.549 3.396 1.00 93.88 78 GLY A CA 1
ATOM 575 C C . GLY A 1 78 ? -10.058 -7.156 2.207 1.00 93.88 78 GLY A C 1
ATOM 576 O O . GLY A 1 78 ? -10.853 -7.949 1.704 1.00 93.88 78 GLY A O 1
ATOM 577 N N . PHE A 1 79 ? -9.894 -5.917 1.761 1.00 95.81 79 PHE A N 1
ATOM 578 C CA . PHE A 1 79 ? -10.558 -5.386 0.577 1.00 95.81 79 PHE A CA 1
ATOM 579 C C . PHE A 1 79 ? -9.562 -4.632 -0.288 1.00 95.81 79 PHE A C 1
ATOM 581 O O . PHE A 1 79 ? -8.775 -3.819 0.212 1.00 95.81 79 PHE A O 1
ATOM 588 N N . ALA A 1 80 ? -9.629 -4.874 -1.595 1.00 95.56 80 ALA A N 1
ATOM 589 C CA . ALA A 1 80 ? -9.010 -3.982 -2.556 1.00 95.56 80 ALA A CA 1
ATOM 590 C C . ALA A 1 80 ? -9.745 -2.635 -2.545 1.00 95.56 80 ALA A C 1
ATOM 592 O O . ALA A 1 80 ? -10.960 -2.568 -2.350 1.00 95.56 80 ALA A O 1
ATOM 593 N N . TYR A 1 81 ? -9.020 -1.552 -2.785 1.00 95.88 81 TYR A N 1
ATOM 594 C CA . TYR A 1 81 ? -9.612 -0.250 -3.028 1.00 95.88 81 TYR A CA 1
ATOM 595 C C . TYR A 1 81 ? -8.734 0.606 -3.937 1.00 95.88 81 TYR A C 1
ATOM 597 O O . TYR A 1 81 ? -7.520 0.418 -4.039 1.00 95.88 81 TYR A O 1
ATOM 605 N N . ALA A 1 82 ? -9.361 1.578 -4.585 1.00 94.31 82 ALA A N 1
ATOM 606 C CA . ALA A 1 82 ? -8.700 2.639 -5.328 1.00 94.31 82 ALA A CA 1
ATOM 607 C C . ALA A 1 82 ? -9.141 4.004 -4.788 1.00 94.31 82 ALA A C 1
ATOM 609 O O . ALA A 1 82 ? -10.149 4.122 -4.088 1.00 94.31 82 ALA A O 1
ATOM 610 N N . LEU A 1 83 ? -8.375 5.044 -5.108 1.00 92.31 83 LEU A N 1
ATOM 611 C CA . LEU A 1 83 ? -8.763 6.424 -4.833 1.00 92.31 83 LEU A CA 1
ATOM 612 C C . LEU A 1 83 ? -9.164 7.083 -6.149 1.00 92.31 83 LEU A C 1
ATOM 614 O O . LEU A 1 83 ? -8.375 7.102 -7.091 1.00 92.31 83 LEU A O 1
ATOM 618 N N . ALA A 1 84 ? -10.374 7.630 -6.202 1.00 91.31 84 ALA A N 1
ATOM 619 C CA . ALA A 1 84 ? -10.870 8.376 -7.350 1.00 91.31 84 ALA A CA 1
ATOM 620 C C . ALA A 1 84 ? -11.135 9.827 -6.956 1.00 91.31 84 ALA A C 1
ATOM 622 O O . ALA A 1 84 ? -11.662 10.099 -5.874 1.00 91.31 84 ALA A O 1
ATOM 623 N N . ARG A 1 85 ? -10.798 10.763 -7.847 1.00 91.88 85 ARG A N 1
ATOM 624 C CA . ARG A 1 85 ? -11.219 12.153 -7.692 1.00 91.88 85 ARG A CA 1
ATOM 625 C C . ARG A 1 85 ? -12.699 12.248 -8.046 1.00 91.88 85 ARG A C 1
ATOM 627 O O . ARG A 1 85 ? -13.095 11.843 -9.135 1.00 91.88 85 ARG A O 1
ATOM 634 N N . ILE A 1 86 ? -13.485 12.791 -7.130 1.00 92.12 86 ILE A N 1
ATOM 635 C CA . ILE A 1 86 ? -14.913 13.040 -7.305 1.00 92.12 86 ILE A CA 1
ATOM 636 C C . ILE A 1 86 ? -15.224 14.502 -6.999 1.00 92.12 86 ILE A C 1
ATOM 638 O O . ILE A 1 86 ? -14.424 15.209 -6.386 1.00 92.12 86 ILE A O 1
ATOM 642 N N . GLU A 1 87 ? -16.408 14.937 -7.393 1.00 92.62 87 GLU A N 1
ATOM 643 C CA . GLU A 1 87 ? -16.956 16.240 -7.042 1.00 92.62 87 GLU A CA 1
ATOM 644 C C . GLU A 1 87 ? -18.141 16.011 -6.103 1.00 92.62 87 GLU A C 1
ATOM 646 O O . GLU A 1 87 ? -19.071 15.275 -6.435 1.00 92.62 87 GLU A O 1
ATOM 651 N N . VAL A 1 88 ? -18.078 16.572 -4.894 1.00 86.12 88 VAL A N 1
ATOM 652 C CA . VAL A 1 88 ? -19.211 16.544 -3.956 1.00 86.12 88 VAL A CA 1
ATOM 653 C C . VAL A 1 88 ? -20.103 17.767 -4.165 1.00 86.12 88 VAL A C 1
ATOM 655 O O . VAL A 1 88 ? -19.723 18.718 -4.853 1.00 86.12 88 VAL A O 1
ATOM 658 N N . ALA A 1 89 ? -21.303 17.744 -3.574 1.00 77.38 89 ALA A N 1
ATOM 659 C CA . ALA A 1 89 ? -22.254 18.851 -3.651 1.00 77.38 89 ALA A CA 1
ATOM 660 C C . ALA A 1 89 ? -21.566 20.203 -3.366 1.00 77.38 89 ALA A C 1
ATOM 662 O O . ALA A 1 89 ? -20.746 20.301 -2.455 1.00 77.38 89 ALA A O 1
ATOM 663 N N . ALA A 1 90 ? -21.922 21.222 -4.157 1.00 82.12 90 ALA A N 1
ATOM 664 C CA . ALA A 1 90 ? -21.280 22.544 -4.227 1.00 82.12 90 ALA A CA 1
ATOM 665 C C . ALA A 1 90 ? -19.950 22.631 -5.009 1.00 82.12 90 ALA A C 1
ATOM 667 O O . ALA A 1 90 ? -19.257 23.642 -4.917 1.00 82.12 90 ALA A O 1
ATOM 668 N N . GLY A 1 91 ? -19.612 21.623 -5.817 1.00 86.50 91 GLY A N 1
ATOM 669 C CA . GLY A 1 91 ? -18.517 21.712 -6.786 1.00 86.50 91 GLY A CA 1
ATOM 670 C C . GLY A 1 91 ? -17.117 21.590 -6.191 1.00 86.50 91 GLY A C 1
ATOM 671 O O . GLY A 1 91 ? -16.140 22.086 -6.750 1.00 86.50 91 GLY A O 1
ATOM 672 N N . ILE A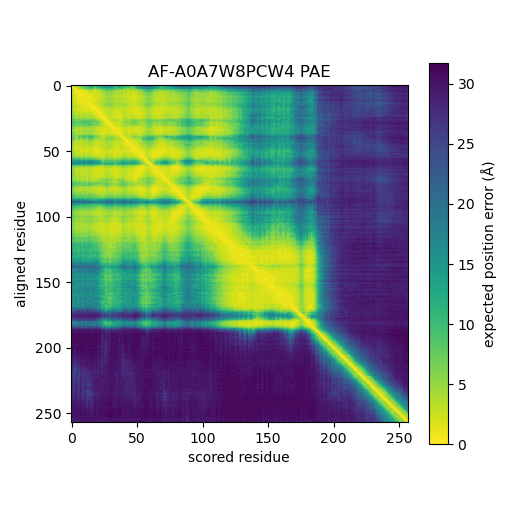 1 92 ? -17.013 20.962 -5.019 1.00 89.94 92 ILE A N 1
ATOM 673 C CA . ILE A 1 92 ? -15.751 20.826 -4.294 1.00 89.94 92 ILE A CA 1
ATOM 674 C C . ILE A 1 92 ? -15.061 19.533 -4.761 1.00 89.94 92 ILE A C 1
ATOM 676 O O . ILE A 1 92 ? -15.576 18.442 -4.484 1.00 89.94 92 ILE A O 1
ATOM 680 N N . PRO A 1 93 ? -13.902 19.607 -5.448 1.00 90.75 93 PRO A N 1
ATOM 681 C CA . PRO A 1 93 ? -13.159 18.418 -5.837 1.00 90.75 93 PRO A CA 1
ATOM 682 C C . PRO A 1 93 ? -12.552 17.752 -4.597 1.00 90.75 93 PRO A C 1
ATOM 684 O O . PRO A 1 93 ? -11.850 18.386 -3.809 1.00 90.75 93 PRO A O 1
ATOM 687 N N . THR A 1 94 ? -12.790 16.455 -4.436 1.00 92.50 94 THR A N 1
ATOM 688 C CA . THR A 1 94 ? -12.280 15.646 -3.323 1.00 92.50 94 THR A CA 1
ATOM 689 C C . THR A 1 94 ? -11.884 14.244 -3.796 1.00 92.50 94 THR A C 1
ATOM 691 O O . THR A 1 94 ? -12.029 13.912 -4.971 1.00 92.50 94 THR A O 1
ATOM 694 N N . ASN A 1 95 ? -11.341 13.419 -2.901 1.00 91.69 95 ASN A N 1
ATOM 695 C CA . ASN A 1 95 ? -11.026 12.019 -3.175 1.00 91.69 95 ASN A CA 1
ATOM 696 C C . ASN A 1 95 ? -12.020 11.106 -2.455 1.00 91.69 95 ASN A C 1
ATOM 698 O O . ASN A 1 95 ? -12.302 11.302 -1.274 1.00 91.69 95 ASN A O 1
ATOM 702 N N . ALA A 1 96 ? -12.492 10.078 -3.151 1.00 92.50 96 ALA A N 1
ATOM 703 C CA . ALA A 1 96 ? -13.305 9.014 -2.587 1.00 92.50 96 ALA A CA 1
ATOM 704 C C . ALA A 1 96 ? -12.598 7.665 -2.701 1.00 92.50 96 ALA A C 1
ATOM 706 O O . ALA A 1 96 ? -11.827 7.415 -3.632 1.00 92.50 96 ALA A O 1
ATOM 707 N N . VAL A 1 97 ? -12.888 6.794 -1.737 1.00 94.19 97 VAL A N 1
ATOM 708 C CA . VAL A 1 97 ? -12.498 5.387 -1.781 1.00 94.19 97 VAL A CA 1
ATOM 709 C C . VAL A 1 97 ? -13.489 4.648 -2.672 1.00 94.19 97 VAL A C 1
ATOM 711 O O . VAL A 1 97 ? -14.691 4.671 -2.414 1.00 94.19 97 VAL A O 1
ATOM 714 N N . ILE A 1 98 ? -12.976 3.984 -3.702 1.00 94.94 98 ILE A N 1
ATOM 715 C CA . ILE A 1 98 ? -13.730 3.037 -4.521 1.00 94.94 98 ILE A CA 1
ATOM 716 C C . ILE A 1 98 ? -13.349 1.641 -4.047 1.00 94.94 98 ILE A C 1
ATOM 718 O O . ILE A 1 98 ? -12.210 1.214 -4.237 1.00 94.94 98 ILE A O 1
ATOM 722 N N . TRP A 1 99 ? -14.282 0.963 -3.385 1.00 96.38 99 TRP A N 1
ATOM 723 C CA . TRP A 1 99 ? -14.078 -0.400 -2.902 1.00 96.38 99 TRP A CA 1
ATOM 724 C C . TRP A 1 99 ? -14.104 -1.390 -4.064 1.00 96.38 99 TRP A C 1
ATOM 726 O O . TRP A 1 99 ? -14.936 -1.280 -4.962 1.00 96.38 99 TRP A O 1
ATOM 736 N N . GLY A 1 100 ? -13.175 -2.338 -4.036 1.00 94.25 100 GLY A N 1
ATOM 737 C CA . GLY A 1 100 ? -13.115 -3.468 -4.949 1.00 94.25 100 GLY A CA 1
ATOM 738 C C . GLY A 1 100 ? -13.420 -4.781 -4.235 1.00 94.25 100 GLY A C 1
ATOM 739 O O . GLY A 1 100 ? -14.110 -4.820 -3.217 1.00 94.25 100 GLY A O 1
ATOM 740 N N . GLU A 1 101 ? -12.868 -5.856 -4.785 1.00 94.94 101 GLU A N 1
ATOM 741 C CA . GLU A 1 101 ? -13.099 -7.228 -4.333 1.00 94.94 101 GLU A CA 1
ATOM 742 C C . GLU A 1 101 ? -12.617 -7.490 -2.896 1.00 94.94 101 GLU A C 1
ATOM 744 O O . GLU A 1 101 ? -11.636 -6.900 -2.415 1.00 94.94 101 GLU A O 1
ATOM 749 N N . ARG A 1 102 ? -13.286 -8.443 -2.231 1.00 94.88 102 ARG A N 1
ATOM 750 C CA . ARG A 1 102 ? -12.795 -9.051 -0.989 1.00 94.88 102 ARG A CA 1
ATOM 751 C C . ARG A 1 102 ? -11.558 -9.892 -1.300 1.00 94.88 102 ARG A C 1
ATOM 753 O O . ARG A 1 102 ? -11.524 -10.614 -2.289 1.00 94.88 102 ARG A O 1
ATOM 760 N N . ILE A 1 103 ? -10.569 -9.820 -0.420 1.00 94.12 103 ILE A N 1
ATOM 761 C CA . ILE A 1 103 ? -9.340 -10.611 -0.481 1.00 94.12 103 ILE A CA 1
ATOM 762 C C . ILE A 1 103 ? -9.331 -11.563 0.711 1.00 94.12 103 ILE A C 1
ATOM 764 O O . ILE A 1 103 ? -9.659 -11.160 1.832 1.00 94.12 103 ILE A O 1
ATOM 768 N N . GLU A 1 104 ? -8.992 -12.822 0.459 1.00 94.44 104 GLU A N 1
ATOM 769 C CA . GLU A 1 104 ? -8.879 -13.864 1.481 1.00 94.44 104 GLU A CA 1
ATOM 770 C C . GLU A 1 104 ? -7.434 -14.016 1.964 1.00 94.44 104 GLU A C 1
ATOM 772 O O . GLU A 1 104 ? -6.508 -13.500 1.347 1.00 94.44 104 GLU A O 1
ATOM 777 N N . GLY A 1 105 ? -7.245 -14.723 3.078 1.00 93.56 105 GLY A N 1
ATOM 778 C CA . GLY A 1 105 ? -5.927 -14.953 3.673 1.00 93.56 105 GLY A CA 1
ATOM 779 C C . GLY A 1 105 ? -5.649 -14.074 4.888 1.00 93.56 105 GLY A C 1
ATOM 780 O O . GLY A 1 105 ? -6.434 -13.193 5.250 1.00 93.56 105 GLY A O 1
ATOM 781 N N . SER A 1 106 ? -4.538 -14.343 5.572 1.00 93.75 106 SER A N 1
ATOM 782 C CA . SER A 1 106 ? -4.127 -13.521 6.709 1.00 93.75 106 SER A CA 1
ATOM 783 C C . SER A 1 106 ? -3.543 -12.192 6.224 1.00 93.75 106 SER A C 1
ATOM 785 O O . SER A 1 106 ? -3.009 -12.099 5.119 1.00 93.75 106 SER A O 1
ATOM 787 N N . ALA A 1 107 ? -3.550 -11.154 7.064 1.00 93.00 107 ALA A N 1
ATOM 788 C CA . ALA A 1 107 ? -2.853 -9.914 6.718 1.00 93.00 107 ALA A CA 1
ATOM 789 C C . ALA A 1 107 ? -1.354 -10.123 6.452 1.00 93.00 107 ALA A C 1
ATOM 791 O O . ALA A 1 107 ? -0.758 -9.327 5.735 1.00 93.00 107 ALA A O 1
ATOM 792 N N . ARG A 1 108 ? -0.729 -11.162 7.022 1.00 92.06 108 ARG A N 1
ATOM 793 C CA . ARG A 1 108 ? 0.676 -11.467 6.743 1.00 92.06 108 ARG A CA 1
ATOM 794 C C . ARG A 1 108 ? 0.858 -11.931 5.302 1.00 92.06 108 ARG A C 1
ATOM 796 O O . ARG A 1 108 ? 1.758 -11.428 4.641 1.00 92.06 108 ARG A O 1
ATOM 803 N N . ASP A 1 109 ? 0.000 -12.836 4.845 1.00 92.75 109 ASP A N 1
ATOM 804 C CA . ASP A 1 109 ? 0.078 -13.406 3.498 1.00 92.75 109 ASP A CA 1
ATOM 805 C C . ASP A 1 109 ? -0.240 -12.332 2.456 1.00 92.75 109 ASP A C 1
ATOM 807 O O . ASP A 1 109 ? 0.569 -12.079 1.571 1.00 92.75 109 ASP A O 1
ATOM 811 N N . ILE A 1 110 ? -1.331 -11.583 2.663 1.00 92.69 110 ILE A N 1
ATOM 812 C CA . ILE A 1 110 ? -1.747 -10.481 1.782 1.00 92.69 110 ILE A CA 1
ATOM 813 C C . ILE A 1 110 ? -0.636 -9.432 1.631 1.00 92.69 110 ILE A C 1
ATOM 815 O O . ILE A 1 110 ? -0.371 -8.952 0.532 1.00 92.69 110 ILE A O 1
ATOM 819 N N . LEU A 1 111 ? 0.011 -9.033 2.734 1.00 91.25 111 LEU A N 1
ATOM 820 C CA . LEU A 1 111 ? 1.111 -8.067 2.667 1.00 91.25 111 LEU A CA 1
ATOM 821 C C . LEU A 1 111 ? 2.357 -8.679 2.020 1.00 91.25 111 LEU A C 1
ATOM 823 O O . LEU A 1 111 ? 3.050 -7.977 1.290 1.00 91.25 111 LEU A O 1
ATOM 827 N N . GLY A 1 112 ? 2.641 -9.954 2.292 1.00 90.31 112 GLY A N 1
ATOM 828 C CA . GLY A 1 112 ? 3.775 -10.674 1.722 1.00 90.31 112 GLY A CA 1
ATOM 829 C C . GLY A 1 112 ? 3.688 -10.798 0.203 1.00 90.31 112 GLY A C 1
ATOM 830 O O . GLY A 1 112 ? 4.673 -10.520 -0.471 1.00 90.31 112 GLY A O 1
ATOM 831 N N . GLU A 1 113 ? 2.510 -11.128 -0.332 1.00 89.38 113 GLU A N 1
ATOM 832 C CA . GLU A 1 113 ? 2.260 -11.216 -1.777 1.00 89.38 113 GLU A CA 1
ATOM 833 C C . GLU A 1 113 ? 2.522 -9.877 -2.478 1.00 89.38 113 GLU A C 1
ATOM 835 O O . GLU A 1 113 ? 3.296 -9.820 -3.431 1.00 89.38 113 GLU A O 1
ATOM 840 N N . VAL A 1 114 ? 1.964 -8.776 -1.959 1.00 87.62 114 VAL A N 1
ATOM 841 C CA . VAL A 1 114 ? 2.196 -7.440 -2.539 1.00 87.62 114 VAL A CA 1
ATOM 842 C C . VAL A 1 114 ? 3.666 -7.036 -2.442 1.00 87.62 114 VAL A C 1
ATOM 844 O O . VAL A 1 114 ? 4.219 -6.473 -3.382 1.00 87.62 114 VAL A O 1
ATOM 847 N N . GLU A 1 115 ? 4.320 -7.319 -1.314 1.00 88.62 115 GLU A N 1
ATOM 848 C CA . GLU A 1 115 ? 5.738 -7.003 -1.135 1.00 88.62 115 GLU A CA 1
ATOM 849 C C . GLU A 1 115 ? 6.639 -7.802 -2.084 1.00 88.62 115 GLU A C 1
ATOM 851 O O . GLU A 1 115 ? 7.621 -7.239 -2.570 1.00 88.62 115 GLU A O 1
ATOM 856 N N . GLN A 1 116 ? 6.306 -9.068 -2.350 1.00 87.50 116 GLN A N 1
ATOM 857 C CA . GLN A 1 116 ? 7.016 -9.912 -3.305 1.00 87.50 116 GLN A CA 1
ATOM 858 C C . GLN A 1 116 ? 6.830 -9.401 -4.737 1.00 87.50 116 GLN A C 1
ATOM 860 O O . GLN A 1 116 ? 7.823 -9.216 -5.438 1.00 87.50 116 GLN A O 1
ATOM 865 N N . GLU A 1 117 ? 5.594 -9.111 -5.155 1.00 85.56 117 GLU A N 1
ATOM 866 C CA . GLU A 1 117 ? 5.324 -8.541 -6.480 1.00 85.56 117 GLU A CA 1
ATOM 867 C C . GLU A 1 117 ? 6.066 -7.213 -6.694 1.00 85.56 117 GLU A C 1
ATOM 869 O O . GLU A 1 117 ? 6.618 -6.967 -7.769 1.00 85.56 117 GLU A O 1
ATOM 874 N N . ASP A 1 118 ? 6.108 -6.353 -5.674 1.00 85.88 118 ASP A N 1
ATOM 875 C CA . ASP A 1 118 ? 6.841 -5.088 -5.727 1.00 85.88 118 ASP A CA 1
ATOM 876 C C . ASP A 1 118 ? 8.353 -5.308 -5.880 1.00 85.88 118 ASP A C 1
ATOM 878 O O . ASP A 1 118 ? 9.014 -4.577 -6.623 1.00 85.88 118 ASP A O 1
ATOM 882 N N . ASP A 1 119 ? 8.917 -6.294 -5.179 1.00 86.75 119 ASP A N 1
ATOM 883 C CA . ASP A 1 119 ? 10.345 -6.601 -5.256 1.00 86.75 119 ASP A CA 1
ATOM 884 C C . ASP A 1 119 ? 10.705 -7.228 -6.619 1.00 86.75 119 ASP A C 1
ATOM 886 O O . ASP A 1 119 ? 11.673 -6.792 -7.240 1.00 86.75 119 ASP A O 1
ATOM 890 N N . GLU A 1 120 ? 9.872 -8.121 -7.165 1.00 86.19 120 GLU A N 1
ATOM 891 C CA . GLU A 1 120 ? 10.017 -8.647 -8.533 1.00 86.19 120 GLU A CA 1
ATOM 892 C C . GLU A 1 120 ? 9.953 -7.528 -9.589 1.00 86.19 120 GLU A C 1
ATOM 894 O O . GLU A 1 120 ? 10.786 -7.460 -10.498 1.00 86.19 120 GLU A O 1
ATOM 899 N N . ARG A 1 121 ? 9.008 -6.585 -9.453 1.00 83.44 121 ARG A N 1
ATOM 900 C CA . ARG A 1 121 ? 8.899 -5.417 -10.348 1.00 83.44 121 ARG A CA 1
ATOM 901 C C . ARG A 1 121 ? 10.126 -4.513 -10.274 1.00 83.44 121 ARG A C 1
ATOM 903 O O . ARG A 1 121 ? 10.531 -3.968 -11.305 1.00 83.44 121 ARG A O 1
ATOM 910 N N . LYS A 1 122 ? 10.710 -4.328 -9.086 1.00 85.38 122 LYS A N 1
ATOM 911 C CA . LYS A 1 122 ? 11.964 -3.574 -8.922 1.00 85.38 122 LYS A CA 1
ATOM 912 C C . LYS A 1 122 ? 13.116 -4.274 -9.616 1.00 85.38 122 LYS A C 1
ATOM 914 O O . LYS A 1 122 ? 13.799 -3.619 -10.393 1.00 85.38 122 LYS A O 1
ATOM 919 N N . THR A 1 123 ? 13.265 -5.583 -9.422 1.00 88.94 123 THR A N 1
ATOM 920 C CA . THR A 1 123 ? 14.293 -6.370 -10.109 1.00 88.94 123 THR A CA 1
ATOM 921 C C . THR A 1 123 ? 14.164 -6.243 -11.625 1.00 88.94 123 THR A C 1
ATOM 923 O O . THR A 1 123 ? 15.127 -5.855 -12.275 1.00 88.94 123 THR A O 1
ATOM 926 N N . LEU A 1 124 ? 12.966 -6.418 -12.196 1.00 87.19 124 LEU A N 1
ATOM 927 C CA . LEU A 1 124 ? 12.747 -6.246 -13.642 1.00 87.19 124 LEU A CA 1
ATOM 928 C C . LEU A 1 124 ? 13.100 -4.838 -14.144 1.00 87.19 124 LEU A C 1
ATOM 930 O O . LEU A 1 124 ? 13.579 -4.663 -15.267 1.00 87.19 124 LEU A O 1
ATOM 934 N N . ARG A 1 125 ? 12.831 -3.811 -13.334 1.00 87.50 125 ARG A N 1
ATOM 935 C CA . ARG A 1 125 ? 13.165 -2.421 -13.655 1.00 87.50 125 ARG A CA 1
ATOM 936 C C . ARG A 1 125 ? 14.672 -2.175 -13.606 1.00 87.50 125 ARG A C 1
ATOM 938 O O . ARG A 1 125 ? 15.184 -1.488 -14.490 1.00 87.50 125 ARG A O 1
ATOM 945 N N . ASP A 1 126 ? 15.357 -2.733 -12.615 1.00 91.44 126 ASP A N 1
ATOM 946 C CA . ASP A 1 126 ? 16.809 -2.648 -12.474 1.00 91.44 126 ASP A CA 1
ATOM 947 C C . ASP A 1 126 ? 17.516 -3.416 -13.601 1.00 91.44 126 ASP A C 1
ATOM 949 O O . ASP A 1 126 ? 18.396 -2.859 -14.254 1.00 91.44 126 ASP A O 1
ATOM 953 N N . GLU A 1 127 ? 17.050 -4.616 -13.950 1.00 93.31 127 GLU A N 1
ATOM 954 C CA . GLU A 1 127 ? 17.558 -5.383 -15.093 1.00 93.31 127 GLU A CA 1
ATOM 955 C C . GLU A 1 127 ? 17.353 -4.639 -16.421 1.00 93.31 127 GLU A C 1
ATOM 957 O O . GLU A 1 127 ? 18.280 -4.517 -17.221 1.00 93.31 127 GLU A O 1
ATOM 962 N N . ALA A 1 128 ? 16.167 -4.059 -16.655 1.00 93.62 128 ALA A N 1
ATOM 963 C CA . ALA A 1 128 ? 15.913 -3.262 -17.857 1.00 93.62 128 ALA A CA 1
ATOM 964 C C . ALA A 1 128 ? 16.814 -2.017 -17.931 1.00 93.62 128 ALA A C 1
ATOM 966 O O . ALA A 1 128 ? 17.204 -1.573 -19.018 1.00 93.62 128 ALA A O 1
ATOM 967 N N . ARG A 1 129 ? 17.145 -1.434 -16.775 1.00 94.94 129 ARG A N 1
ATOM 968 C CA . ARG A 1 129 ? 18.086 -0.321 -16.660 1.00 94.94 129 ARG A CA 1
ATOM 969 C C . ARG A 1 129 ? 19.507 -0.768 -16.995 1.00 94.94 129 ARG A C 1
ATOM 971 O O . ARG A 1 129 ? 20.159 -0.104 -17.797 1.00 94.94 129 ARG A O 1
ATOM 978 N N . GLU A 1 130 ? 19.977 -1.869 -16.423 1.00 95.12 130 GLU A N 1
ATOM 979 C CA . GLU A 1 130 ? 21.300 -2.429 -16.716 1.00 95.12 130 GLU A CA 1
ATOM 980 C C . GLU A 1 130 ? 21.431 -2.819 -18.190 1.00 95.12 130 GLU A C 1
ATOM 982 O O . GLU A 1 130 ? 22.411 -2.459 -18.844 1.00 95.12 130 GLU A O 1
ATOM 987 N N . PHE A 1 131 ? 20.395 -3.444 -18.750 1.00 95.94 131 PHE A N 1
ATOM 988 C CA . PHE A 1 131 ? 20.317 -3.781 -20.165 1.00 95.94 131 PHE A CA 1
ATOM 989 C C . PHE A 1 131 ? 20.450 -2.540 -21.059 1.00 95.94 131 PHE A C 1
ATOM 991 O O . PHE A 1 131 ? 21.276 -2.514 -21.975 1.00 95.94 131 PHE A O 1
ATOM 998 N N . LEU A 1 132 ? 19.690 -1.472 -20.777 1.00 95.62 132 LEU A N 1
ATOM 999 C CA . LEU A 1 132 ? 19.776 -0.230 -21.551 1.00 95.62 132 LEU A CA 1
ATOM 1000 C C . LEU A 1 132 ? 21.137 0.454 -21.409 1.00 95.62 132 LEU A C 1
ATOM 1002 O O . LEU A 1 132 ? 21.658 0.985 -22.390 1.00 95.62 132 LEU A O 1
ATOM 1006 N N . ALA A 1 133 ? 21.703 0.455 -20.202 1.00 94.94 133 ALA A N 1
ATOM 1007 C CA . ALA A 1 133 ? 23.027 1.008 -19.959 1.00 94.94 133 ALA A CA 1
ATOM 1008 C C . ALA A 1 133 ? 24.095 0.251 -20.763 1.00 94.94 133 ALA A C 1
ATOM 1010 O O . ALA A 1 133 ? 24.937 0.891 -21.385 1.00 94.94 133 ALA A O 1
ATOM 1011 N N . GLY A 1 134 ? 24.009 -1.083 -20.830 1.00 93.94 134 GLY A N 1
ATOM 1012 C CA . GLY A 1 134 ? 24.886 -1.920 -21.648 1.00 93.94 134 GLY A CA 1
ATOM 1013 C C . GLY A 1 134 ? 24.774 -1.626 -23.146 1.00 93.94 134 GLY A C 1
ATOM 1014 O O . GLY A 1 134 ? 25.793 -1.471 -23.813 1.00 93.94 134 GLY A O 1
ATOM 1015 N N . LEU A 1 135 ? 23.554 -1.461 -23.676 1.00 94.75 135 LEU A N 1
ATOM 1016 C CA . LEU A 1 135 ? 23.353 -1.103 -25.089 1.00 94.75 135 LEU A CA 1
ATOM 1017 C C . LEU A 1 135 ? 23.970 0.252 -25.459 1.00 94.75 135 LEU A C 1
ATOM 1019 O O . LEU A 1 135 ? 24.428 0.432 -26.585 1.00 94.75 135 LEU A O 1
ATOM 1023 N N . LEU A 1 136 ? 23.955 1.211 -24.534 1.00 94.88 136 LEU A N 1
ATOM 1024 C CA . LEU A 1 136 ? 24.443 2.572 -24.760 1.00 94.88 136 LEU A CA 1
ATOM 1025 C C . LEU A 1 136 ? 25.887 2.795 -24.278 1.00 94.88 136 LEU A C 1
ATOM 1027 O O . LEU A 1 136 ? 26.394 3.912 -24.398 1.00 94.88 136 LEU A O 1
ATOM 1031 N N . ALA A 1 137 ? 26.546 1.766 -23.731 1.00 92.25 137 ALA A N 1
ATOM 1032 C CA . ALA A 1 137 ? 27.877 1.872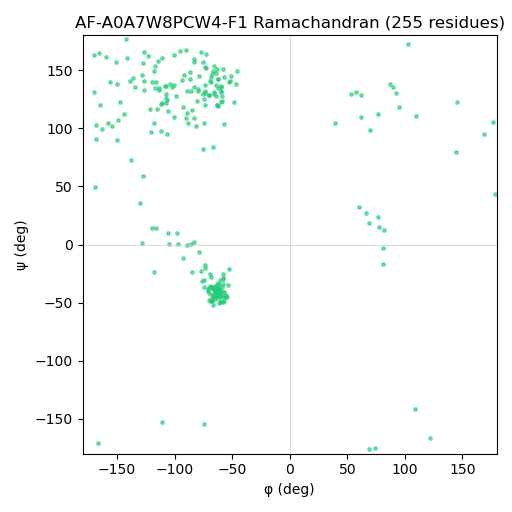 -23.133 1.00 92.25 137 ALA A CA 1
ATOM 1033 C C . ALA A 1 137 ? 28.944 2.298 -24.153 1.00 92.25 137 ALA A C 1
ATOM 1035 O O . ALA A 1 137 ? 29.771 3.161 -23.861 1.00 92.25 137 ALA A O 1
ATOM 1036 N N . ASP A 1 138 ? 28.869 1.755 -25.371 1.00 88.12 138 ASP A N 1
ATOM 1037 C CA . ASP A 1 138 ? 29.801 2.055 -26.467 1.00 88.12 138 ASP A CA 1
ATOM 1038 C C . ASP A 1 138 ? 29.441 3.340 -27.235 1.00 88.12 138 ASP A C 1
ATOM 1040 O O . ASP A 1 138 ? 30.109 3.715 -28.203 1.00 88.12 138 ASP A O 1
ATOM 1044 N N . GLY A 1 139 ? 28.385 4.036 -26.807 1.00 89.44 139 GLY A N 1
ATOM 1045 C CA . GLY A 1 139 ? 27.971 5.319 -27.350 1.00 89.44 139 GLY A CA 1
ATOM 1046 C C . GLY A 1 139 ? 26.544 5.340 -27.904 1.00 89.44 139 GLY A C 1
ATOM 1047 O O . GLY A 1 139 ? 25.729 4.457 -27.630 1.00 89.44 139 GLY A O 1
ATOM 1048 N N . PRO A 1 140 ? 26.210 6.396 -28.665 1.00 91.69 140 PRO A N 1
ATOM 1049 C CA . PRO A 1 140 ? 24.853 6.624 -29.135 1.00 91.69 140 PRO A CA 1
ATOM 1050 C C . PRO A 1 140 ? 24.304 5.482 -30.004 1.00 91.69 140 PRO A C 1
ATOM 1052 O O . PRO A 1 140 ? 24.960 5.052 -30.954 1.00 91.69 140 PRO A O 1
ATOM 1055 N N . MET A 1 141 ? 23.059 5.064 -29.762 1.00 93.62 141 MET A N 1
ATOM 1056 C CA . MET A 1 141 ? 22.401 3.996 -30.524 1.00 93.62 141 MET A CA 1
ATOM 1057 C C . MET A 1 141 ? 21.027 4.421 -31.056 1.00 93.62 141 MET A C 1
ATOM 1059 O O . MET A 1 141 ? 20.288 5.174 -30.422 1.00 93.62 141 MET A O 1
ATOM 1063 N N . ASP A 1 142 ? 20.659 3.921 -32.239 1.00 93.00 142 ASP A N 1
ATOM 1064 C CA . ASP A 1 142 ? 19.346 4.172 -32.835 1.00 93.00 142 ASP A CA 1
ATOM 1065 C C . ASP A 1 142 ? 18.214 3.541 -32.015 1.00 93.00 142 ASP A C 1
ATOM 1067 O O . ASP A 1 142 ? 18.208 2.338 -31.751 1.00 93.00 142 ASP A O 1
ATOM 1071 N N . ALA A 1 143 ? 17.164 4.316 -31.733 1.00 92.69 143 ALA A N 1
ATOM 1072 C CA . ALA A 1 143 ? 15.991 3.862 -30.985 1.00 92.69 143 ALA A CA 1
ATOM 1073 C C . ALA A 1 143 ? 15.291 2.655 -31.636 1.00 92.69 143 ALA A C 1
ATOM 1075 O O . ALA A 1 143 ? 14.700 1.834 -30.942 1.00 92.69 143 ALA A O 1
ATOM 1076 N N . ARG A 1 144 ? 15.374 2.514 -32.968 1.00 91.88 144 ARG A N 1
ATOM 1077 C CA . ARG A 1 144 ? 14.859 1.334 -33.690 1.00 91.88 144 ARG A CA 1
ATOM 1078 C C . ARG A 1 144 ? 15.636 0.062 -33.350 1.00 91.88 144 ARG A C 1
ATOM 1080 O O . ARG A 1 144 ? 15.029 -0.998 -33.233 1.00 91.88 144 ARG A O 1
ATOM 1087 N N . ARG A 1 145 ? 16.958 0.170 -33.193 1.00 92.88 145 ARG A N 1
ATOM 1088 C CA . ARG A 1 145 ? 17.818 -0.939 -32.774 1.00 92.88 145 ARG A CA 1
ATOM 1089 C C . ARG A 1 145 ? 17.565 -1.281 -31.310 1.00 92.88 145 ARG A C 1
ATOM 1091 O O . ARG A 1 145 ? 17.274 -2.433 -31.034 1.00 92.88 145 ARG A O 1
ATOM 1098 N N . ILE A 1 146 ? 17.532 -0.274 -30.433 1.00 94.31 146 ILE A N 1
ATOM 1099 C CA . ILE A 1 146 ? 17.201 -0.456 -29.009 1.00 94.31 146 ILE A CA 1
ATOM 1100 C C . ILE A 1 146 ? 15.848 -1.151 -28.851 1.00 94.31 146 ILE A C 1
ATOM 1102 O O . ILE A 1 146 ? 15.728 -2.071 -28.056 1.00 94.31 146 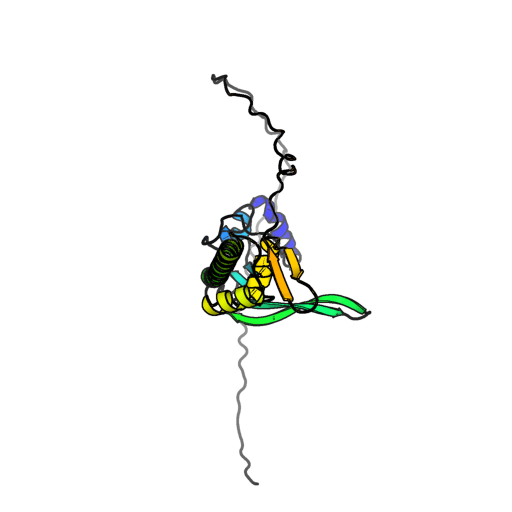ILE A O 1
ATOM 1106 N N . ARG A 1 147 ? 14.834 -0.752 -29.630 1.00 94.56 147 ARG A N 1
ATOM 1107 C CA . ARG A 1 147 ? 13.512 -1.387 -29.590 1.00 94.56 147 ARG A CA 1
ATOM 1108 C C . ARG A 1 147 ? 13.563 -2.864 -29.957 1.00 94.56 147 ARG A C 1
ATOM 1110 O O . ARG A 1 147 ? 13.019 -3.671 -29.224 1.00 94.56 147 ARG A O 1
ATOM 1117 N N . ARG A 1 148 ? 14.226 -3.215 -31.060 1.00 95.50 148 ARG A N 1
ATOM 1118 C CA . ARG A 1 148 ? 14.368 -4.616 -31.476 1.00 95.50 148 ARG A CA 1
ATOM 1119 C C . ARG A 1 148 ? 15.128 -5.439 -30.436 1.00 95.50 148 ARG A C 1
ATOM 1121 O O . ARG A 1 148 ? 14.727 -6.560 -30.150 1.00 95.50 148 ARG A O 1
ATOM 1128 N N . ASP A 1 149 ? 16.214 -4.893 -29.901 1.00 92.94 149 ASP A N 1
ATOM 1129 C CA . ASP A 1 149 ? 17.057 -5.599 -28.939 1.00 92.94 149 ASP A CA 1
ATOM 1130 C C . ASP A 1 149 ? 16.298 -5.766 -27.598 1.00 92.94 149 ASP A C 1
ATOM 1132 O O . ASP A 1 149 ? 16.356 -6.831 -26.992 1.00 92.94 149 ASP A O 1
ATOM 1136 N N . ALA A 1 150 ? 15.487 -4.776 -27.197 1.00 94.12 150 ALA A N 1
ATOM 1137 C CA . ALA A 1 150 ? 14.571 -4.864 -26.055 1.00 94.12 150 ALA A CA 1
ATOM 1138 C C . ALA A 1 150 ? 13.438 -5.880 -26.264 1.00 94.12 150 ALA A C 1
ATOM 1140 O O . ALA A 1 150 ? 13.185 -6.684 -25.370 1.00 94.12 150 ALA A O 1
ATOM 1141 N N . ASP A 1 151 ? 12.802 -5.891 -27.441 1.00 93.06 151 ASP A N 1
ATOM 1142 C CA . ASP A 1 151 ? 11.775 -6.880 -27.792 1.00 93.06 151 ASP A CA 1
ATOM 1143 C C . ASP A 1 151 ? 12.368 -8.306 -27.748 1.00 93.06 151 ASP A C 1
ATOM 1145 O O . ASP A 1 151 ? 11.732 -9.230 -27.244 1.00 93.06 151 ASP A O 1
ATOM 1149 N N . GLY A 1 152 ? 13.616 -8.482 -28.208 1.00 92.69 152 GLY A N 1
ATOM 1150 C CA . GLY A 1 152 ? 14.349 -9.752 -28.138 1.00 92.69 152 GLY A CA 1
ATOM 1151 C C . GLY A 1 152 ? 14.733 -10.185 -26.718 1.00 92.69 152 GLY A C 1
ATOM 1152 O O . GLY A 1 152 ? 14.820 -11.381 -26.455 1.00 92.69 152 GLY A O 1
ATOM 1153 N N . ALA A 1 153 ? 14.919 -9.230 -25.805 1.00 90.56 153 ALA A N 1
ATOM 1154 C CA . ALA A 1 153 ? 15.171 -9.469 -24.383 1.00 90.56 153 ALA A CA 1
ATOM 1155 C C . ALA A 1 153 ? 13.881 -9.562 -23.540 1.00 90.56 153 ALA A C 1
ATOM 1157 O O . ALA A 1 153 ? 13.952 -9.772 -22.333 1.00 90.56 153 ALA A O 1
ATOM 1158 N N . GLY A 1 154 ? 12.700 -9.416 -24.155 1.00 92.12 154 GLY A N 1
ATOM 1159 C CA . GLY A 1 154 ? 11.406 -9.512 -23.472 1.00 92.12 154 GLY A CA 1
ATOM 1160 C C . GLY A 1 154 ? 10.959 -8.241 -22.739 1.00 92.12 154 GLY A C 1
ATOM 1161 O O . GLY A 1 154 ? 9.988 -8.281 -21.983 1.00 92.12 154 GLY A O 1
ATOM 1162 N N . TYR A 1 155 ? 11.609 -7.096 -22.962 1.00 93.31 155 TYR A N 1
ATOM 1163 C CA . TYR A 1 155 ? 11.220 -5.832 -22.339 1.00 93.31 155 TYR A CA 1
ATOM 1164 C C . TYR A 1 155 ? 10.197 -5.067 -23.178 1.00 93.31 155 TYR A C 1
ATOM 1166 O O . TYR A 1 155 ? 10.387 -4.812 -24.365 1.00 93.31 155 TYR A O 1
ATOM 1174 N N . SER A 1 156 ? 9.131 -4.592 -22.530 1.00 92.06 156 SER A N 1
ATOM 1175 C CA . SER A 1 156 ? 8.178 -3.693 -23.183 1.00 92.06 156 SER A CA 1
ATOM 1176 C C . SER A 1 156 ? 8.817 -2.340 -23.522 1.00 92.06 156 SER A C 1
ATOM 1178 O O . SER A 1 156 ? 9.638 -1.804 -22.769 1.00 92.06 156 SER A O 1
ATOM 1180 N N . TRP A 1 157 ? 8.352 -1.702 -24.598 1.00 93.38 157 TRP A N 1
ATOM 1181 C CA . TRP A 1 157 ? 8.828 -0.364 -24.968 1.00 93.38 157 TRP A CA 1
ATOM 1182 C C . TRP A 1 157 ? 8.562 0.692 -23.878 1.00 93.38 157 TRP A C 1
ATOM 1184 O O . TRP A 1 157 ? 9.353 1.618 -23.687 1.00 93.38 157 TRP A O 1
ATOM 1194 N N . SER A 1 158 ? 7.488 0.531 -23.097 1.00 89.50 158 SER A N 1
ATOM 1195 C CA . SER A 1 158 ? 7.217 1.360 -21.916 1.00 89.50 158 SER A CA 1
ATOM 1196 C C . SER A 1 158 ? 8.244 1.174 -20.798 1.00 89.50 158 SER A C 1
ATOM 1198 O O . SER A 1 158 ? 8.630 2.166 -20.177 1.00 89.50 158 SER A O 1
ATOM 1200 N N . THR A 1 159 ? 8.710 -0.056 -20.555 1.00 90.31 159 THR A N 1
ATOM 1201 C CA . THR A 1 159 ? 9.775 -0.350 -19.581 1.00 90.31 159 THR A CA 1
ATOM 1202 C C . THR A 1 159 ? 11.066 0.346 -20.004 1.00 90.31 159 THR A C 1
ATOM 1204 O O . THR A 1 159 ? 11.676 1.047 -19.198 1.00 90.31 159 THR A O 1
ATOM 1207 N N . MET A 1 160 ? 11.406 0.286 -21.297 1.00 94.31 160 MET A N 1
ATOM 1208 C CA . MET A 1 160 ? 12.600 0.950 -21.824 1.00 94.31 160 MET A CA 1
ATOM 1209 C C . MET A 1 160 ? 12.565 2.468 -21.693 1.00 94.31 160 MET A C 1
ATOM 1211 O O . MET A 1 160 ? 13.571 3.088 -21.358 1.00 94.31 160 MET A O 1
ATOM 1215 N N . PHE A 1 161 ? 11.408 3.092 -21.912 1.00 91.38 161 PHE A N 1
ATOM 1216 C CA . PHE A 1 161 ? 11.274 4.532 -21.710 1.00 91.38 161 PHE A CA 1
ATOM 1217 C C . PHE A 1 161 ? 11.443 4.957 -20.250 1.00 91.38 161 PHE A C 1
ATOM 1219 O O . PHE A 1 161 ? 11.992 6.033 -19.997 1.00 91.38 161 PHE A O 1
ATOM 1226 N N . ARG A 1 162 ? 10.978 4.138 -19.300 1.00 89.88 162 ARG A N 1
ATOM 1227 C CA . ARG A 1 162 ? 11.165 4.384 -17.863 1.00 89.88 162 ARG A CA 1
ATOM 1228 C C . ARG A 1 162 ? 12.635 4.236 -17.477 1.00 89.88 162 ARG A C 1
ATOM 1230 O O . ARG A 1 162 ? 13.186 5.177 -16.912 1.00 89.88 162 ARG A O 1
ATOM 1237 N N . ALA A 1 163 ? 13.277 3.146 -17.902 1.00 92.88 163 ALA A N 1
ATOM 1238 C CA . ALA A 1 163 ? 14.713 2.930 -17.731 1.00 92.88 163 ALA A CA 1
ATOM 1239 C C . ALA A 1 163 ? 15.539 4.095 -18.309 1.00 92.88 163 ALA A C 1
ATOM 1241 O O . ALA A 1 163 ? 16.404 4.644 -17.633 1.00 92.88 163 ALA A O 1
ATOM 1242 N N . ALA A 1 164 ? 15.207 4.559 -19.519 1.00 92.38 164 ALA A N 1
ATOM 1243 C CA . ALA A 1 164 ? 15.864 5.699 -20.159 1.00 92.38 164 ALA A CA 1
ATOM 1244 C C . ALA A 1 164 ? 15.734 6.994 -19.348 1.00 92.38 164 ALA A C 1
ATOM 1246 O O . ALA A 1 164 ? 16.699 7.741 -19.219 1.00 92.38 164 ALA A O 1
ATOM 1247 N N . ARG A 1 165 ? 14.546 7.266 -18.790 1.00 92.50 165 ARG A N 1
ATOM 1248 C CA . ARG A 1 165 ? 14.315 8.439 -17.934 1.00 92.50 165 ARG A CA 1
ATOM 1249 C C . ARG A 1 165 ? 15.174 8.386 -16.671 1.00 92.50 165 ARG A C 1
ATOM 1251 O O . ARG A 1 165 ? 15.678 9.412 -16.241 1.00 92.50 165 ARG A O 1
ATOM 1258 N N . GLU A 1 166 ? 15.322 7.208 -16.083 1.00 90.50 166 GLU A N 1
ATOM 1259 C CA . GLU A 1 166 ? 16.069 7.009 -14.836 1.00 90.50 166 GLU A CA 1
ATOM 1260 C C . GLU A 1 166 ? 17.581 7.042 -15.036 1.00 90.50 166 GLU A C 1
ATOM 1262 O O . GLU A 1 166 ? 18.302 7.513 -14.164 1.00 90.50 166 GLU A O 1
ATOM 1267 N N . LEU A 1 167 ? 18.049 6.605 -16.204 1.00 92.50 167 LEU A N 1
ATOM 1268 C CA . LEU A 1 167 ? 19.440 6.743 -16.633 1.00 92.50 167 LEU A CA 1
ATOM 1269 C C . LEU A 1 167 ? 19.787 8.146 -17.144 1.00 92.50 167 LEU A C 1
ATOM 1271 O O . LEU A 1 167 ? 20.946 8.402 -17.455 1.00 92.50 167 LEU A O 1
ATOM 1275 N N . GLY A 1 168 ? 18.804 9.042 -17.280 1.00 92.25 168 GLY A N 1
ATOM 1276 C CA . GLY A 1 168 ? 19.018 10.367 -17.862 1.00 92.25 168 GLY A CA 1
ATOM 1277 C C . GLY A 1 168 ? 19.389 10.329 -19.347 1.00 92.25 168 GLY A C 1
ATOM 1278 O O . GLY A 1 168 ? 20.075 11.225 -19.820 1.00 92.25 168 GLY A O 1
ATOM 1279 N N . VAL A 1 169 ? 18.960 9.297 -20.082 1.00 93.94 169 VAL A N 1
ATOM 1280 C CA . VAL A 1 169 ? 19.273 9.118 -21.508 1.00 93.94 169 VAL A CA 1
ATOM 1281 C C . VAL A 1 169 ? 18.770 10.307 -22.322 1.00 93.94 169 VAL A C 1
ATOM 1283 O O . VAL A 1 169 ? 17.568 10.598 -22.365 1.00 93.94 169 VAL A O 1
ATOM 1286 N N . GLU A 1 170 ? 19.696 10.932 -23.037 1.00 92.88 170 GLU A N 1
ATOM 1287 C CA . GLU A 1 170 ? 19.436 12.006 -23.980 1.00 92.88 170 GLU A CA 1
ATOM 1288 C C . GLU A 1 170 ? 18.935 11.416 -25.298 1.00 92.88 170 GLU A C 1
ATOM 1290 O O . GLU A 1 170 ? 19.467 10.428 -25.810 1.00 92.88 170 GLU A O 1
ATOM 1295 N N . LYS A 1 171 ? 17.866 12.004 -25.840 1.00 91.12 171 LYS A N 1
ATOM 1296 C CA . LYS A 1 171 ? 17.217 11.543 -27.071 1.00 91.12 171 LYS A CA 1
ATOM 1297 C C . LYS A 1 171 ? 17.329 12.644 -28.106 1.00 91.12 171 LYS A C 1
ATOM 1299 O O . LYS A 1 171 ? 16.589 13.623 -28.052 1.00 91.12 171 LYS A O 1
ATOM 1304 N N . GLU A 1 172 ? 18.227 12.466 -29.059 1.00 87.69 172 GLU A N 1
ATOM 1305 C CA . GLU A 1 172 ? 18.442 13.420 -30.138 1.00 87.69 172 GLU A CA 1
ATOM 1306 C C . GLU A 1 172 ? 17.812 12.909 -31.429 1.00 87.69 172 GLU A C 1
ATOM 1308 O O . GLU A 1 172 ? 17.901 11.729 -31.778 1.00 87.69 172 GLU A O 1
ATOM 1313 N N . LYS A 1 173 ? 17.161 13.807 -32.166 1.00 82.00 173 LYS A N 1
ATOM 1314 C CA . LYS A 1 173 ? 16.669 13.493 -33.504 1.00 82.00 173 LYS A CA 1
ATOM 1315 C C . LYS A 1 173 ? 17.817 13.681 -34.491 1.00 82.00 173 LYS A C 1
ATOM 1317 O O . LYS A 1 173 ? 18.203 14.813 -34.779 1.00 82.00 173 LYS A O 1
ATOM 1322 N N . SER A 1 174 ? 18.349 12.590 -35.031 1.00 69.06 174 SER A N 1
ATOM 1323 C CA . SER A 1 174 ? 19.372 12.658 -36.073 1.00 69.06 174 SER A CA 1
ATOM 1324 C C . SER A 1 174 ? 18.721 13.039 -37.410 1.00 69.06 174 SER A C 1
ATOM 1326 O O . SER A 1 174 ? 18.402 12.192 -38.217 1.00 69.06 174 SER A O 1
ATOM 1328 N N . GLY A 1 175 ? 18.469 14.323 -37.667 1.00 65.56 175 G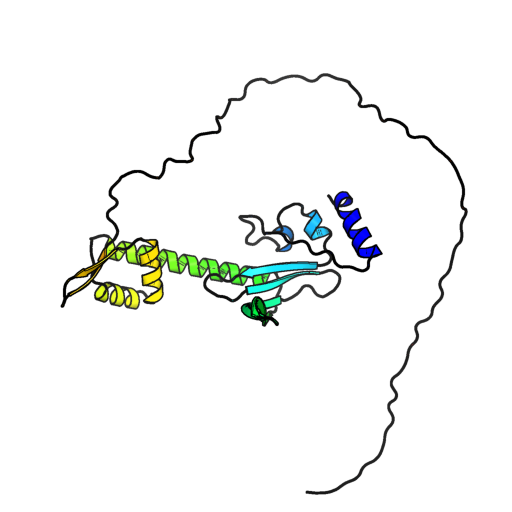LY A N 1
ATOM 1329 C CA . GLY A 1 175 ? 18.015 14.804 -38.983 1.00 65.56 175 GLY A CA 1
ATOM 1330 C C . GLY A 1 175 ? 16.589 14.403 -39.419 1.00 65.56 175 GLY A C 1
ATOM 1331 O O . GLY A 1 175 ? 15.793 13.836 -38.675 1.00 65.56 175 GLY A O 1
ATOM 1332 N N . MET A 1 176 ? 16.221 14.780 -40.652 1.00 61.94 176 MET A N 1
ATOM 1333 C CA . MET A 1 176 ? 14.855 14.620 -41.193 1.00 61.94 176 MET A CA 1
ATOM 1334 C C . MET A 1 176 ? 14.537 13.172 -41.623 1.00 61.94 176 MET A C 1
ATOM 1336 O O . MET A 1 176 ? 13.365 12.809 -41.704 1.00 61.94 176 MET A O 1
ATOM 1340 N N . LYS A 1 177 ? 15.569 12.363 -41.920 1.00 64.50 177 LYS A N 1
ATOM 1341 C CA . LYS A 1 177 ? 15.463 10.975 -42.417 1.00 64.50 177 LYS A CA 1
ATOM 1342 C C . LYS A 1 177 ? 16.077 9.919 -41.487 1.00 64.50 177 LYS A C 1
ATOM 1344 O O . LYS A 1 177 ? 15.653 8.766 -41.559 1.00 64.50 177 LYS A O 1
ATOM 1349 N N . ASP A 1 178 ? 17.019 10.295 -40.625 1.00 64.94 178 ASP A N 1
ATOM 1350 C CA . ASP A 1 178 ? 17.592 9.396 -39.625 1.00 64.94 178 ASP A CA 1
ATOM 1351 C C . ASP A 1 178 ? 16.790 9.525 -38.318 1.00 64.94 178 ASP A C 1
ATOM 1353 O O . ASP A 1 178 ? 16.163 10.541 -38.031 1.00 64.94 178 ASP A O 1
ATOM 1357 N N . GLY A 1 179 ? 16.647 8.430 -37.578 1.00 81.44 179 GLY A N 1
ATOM 1358 C CA . GLY A 1 179 ? 15.635 8.312 -36.525 1.00 81.44 179 GLY A CA 1
ATOM 1359 C C . GLY A 1 179 ? 15.953 9.094 -35.246 1.00 81.44 179 GLY A C 1
ATOM 1360 O O . GLY A 1 179 ? 16.678 10.084 -35.230 1.00 81.44 179 GLY A O 1
ATOM 1361 N N . TRP A 1 180 ? 15.393 8.622 -34.135 1.00 89.75 180 TRP A N 1
ATOM 1362 C CA . TRP A 1 180 ? 15.819 9.053 -32.805 1.00 89.75 180 TRP A CA 1
ATOM 1363 C C . TRP A 1 180 ? 17.036 8.244 -32.373 1.00 89.75 180 TRP A C 1
ATOM 1365 O O . TRP A 1 180 ? 17.028 7.018 -32.494 1.00 89.75 180 TRP A O 1
ATOM 1375 N N . ARG A 1 181 ? 18.031 8.926 -31.820 1.00 92.06 181 ARG A N 1
ATOM 1376 C CA . ARG A 1 181 ? 19.252 8.356 -31.265 1.00 92.06 181 ARG A CA 1
ATOM 1377 C C . ARG A 1 181 ? 19.270 8.594 -29.765 1.00 92.06 181 ARG A C 1
ATOM 1379 O O . ARG A 1 181 ? 18.926 9.681 -29.307 1.00 92.06 181 ARG A O 1
ATOM 1386 N N . TRP A 1 182 ? 19.584 7.553 -29.014 1.00 94.62 182 TRP A N 1
ATOM 1387 C CA . TRP A 1 182 ? 19.641 7.587 -27.560 1.00 94.62 182 TRP A CA 1
ATOM 1388 C C . TRP A 1 182 ? 21.098 7.514 -27.133 1.00 94.62 182 TRP A C 1
ATOM 1390 O O . TRP A 1 182 ? 21.856 6.714 -27.680 1.00 94.62 182 TRP A O 1
ATOM 1400 N N . THR A 1 183 ? 21.468 8.333 -26.159 1.00 92.81 183 THR A N 1
ATOM 1401 C CA . THR A 1 183 ? 22.837 8.429 -25.656 1.00 92.81 183 THR A CA 1
ATOM 1402 C C . THR A 1 183 ? 22.798 8.545 -24.140 1.00 92.81 183 THR A C 1
ATOM 1404 O O . THR A 1 183 ? 21.934 9.231 -23.594 1.00 92.81 183 THR A O 1
ATOM 1407 N N . LEU A 1 184 ? 23.722 7.882 -23.443 1.00 92.25 184 LEU A N 1
ATOM 1408 C CA . LEU A 1 184 ? 23.923 8.152 -22.021 1.00 92.25 184 LEU A CA 1
ATOM 1409 C C . LEU A 1 184 ? 24.534 9.550 -21.839 1.00 92.25 184 LEU A C 1
ATOM 1411 O O . LEU A 1 184 ? 25.411 9.929 -22.621 1.00 92.25 184 LEU A O 1
ATOM 1415 N N . PRO A 1 185 ? 24.112 10.314 -20.819 1.00 89.31 185 PRO A N 1
ATOM 1416 C CA . PRO A 1 185 ? 24.705 11.611 -20.544 1.00 89.31 185 PRO A CA 1
ATOM 1417 C C . PRO A 1 185 ? 26.196 11.411 -20.270 1.00 89.31 185 PRO A C 1
ATOM 1419 O O . PRO A 1 185 ? 26.594 10.537 -19.494 1.00 89.31 185 PRO A O 1
ATOM 1422 N N . LYS A 1 186 ? 27.046 12.205 -20.925 1.00 74.12 186 LYS A N 1
ATOM 1423 C CA . LYS A 1 186 ? 28.475 12.197 -20.609 1.00 74.12 186 LYS A CA 1
ATOM 1424 C C . LYS A 1 186 ? 28.603 12.679 -19.172 1.00 74.12 186 LYS A C 1
ATOM 1426 O O . LYS A 1 186 ? 28.205 13.800 -18.875 1.00 74.12 186 LYS A O 1
ATOM 1431 N N . ILE A 1 187 ? 29.156 11.852 -18.288 1.00 59.06 187 ILE A N 1
ATOM 1432 C CA . ILE A 1 187 ? 29.532 12.288 -16.942 1.00 59.06 187 ILE A CA 1
ATOM 1433 C C . ILE A 1 187 ? 30.678 13.297 -17.110 1.00 59.06 187 ILE A C 1
ATOM 1435 O O . ILE A 1 187 ? 31.854 12.947 -17.076 1.00 59.06 187 ILE A O 1
ATOM 1439 N N . SER A 1 188 ? 30.349 14.560 -17.365 1.00 42.22 188 SER A N 1
ATOM 1440 C CA . SER A 1 188 ? 31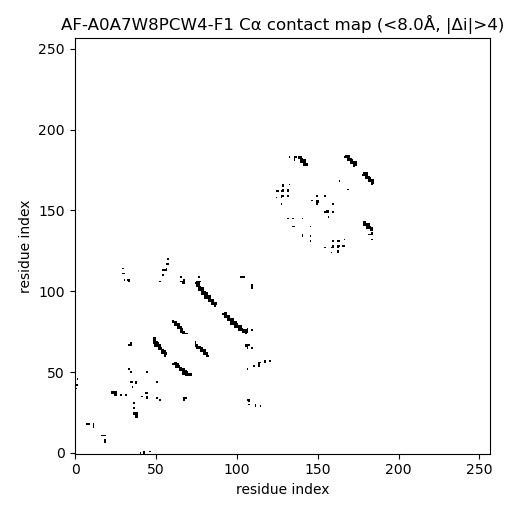.262 15.674 -17.165 1.00 42.22 188 SER A CA 1
ATOM 1441 C C . SER A 1 188 ? 31.326 15.895 -15.662 1.00 42.22 188 SER A C 1
ATOM 1443 O O . SER A 1 188 ? 30.366 16.381 -15.068 1.00 42.22 188 SER A O 1
ATOM 1445 N N . GLY A 1 189 ? 32.421 15.465 -15.036 1.00 45.41 189 GLY A N 1
ATOM 1446 C CA . GLY A 1 189 ? 32.668 15.724 -13.625 1.00 45.41 189 GLY A CA 1
ATOM 1447 C C . GLY A 1 189 ? 32.642 17.225 -13.344 1.00 45.41 189 GLY A C 1
ATOM 1448 O O . GLY A 1 189 ? 33.593 17.927 -13.670 1.00 45.41 189 GLY A O 1
ATOM 1449 N N . HIS A 1 190 ? 31.548 17.700 -12.754 1.00 34.69 190 HIS A N 1
ATOM 1450 C CA . HIS A 1 190 ? 31.500 18.927 -11.973 1.00 34.69 190 HIS A CA 1
ATOM 1451 C C . HIS A 1 190 ? 30.347 18.825 -10.962 1.00 34.69 190 HIS A C 1
ATOM 1453 O O . HIS A 1 190 ? 29.177 18.892 -11.319 1.00 34.69 190 HIS A O 1
ATOM 1459 N N . GLU A 1 191 ? 30.743 18.539 -9.720 1.00 48.22 191 GLU A N 1
ATOM 1460 C CA . GLU A 1 191 ? 30.213 19.054 -8.449 1.00 48.22 191 GLU A CA 1
ATOM 1461 C C . GLU A 1 191 ? 28.692 19.243 -8.287 1.00 48.22 191 GLU A C 1
ATOM 1463 O O . GLU A 1 191 ? 28.145 20.244 -8.725 1.00 48.22 191 GLU A O 1
ATOM 1468 N N . ASP A 1 192 ? 28.053 18.331 -7.537 1.00 40.09 192 ASP A N 1
ATOM 1469 C CA . ASP A 1 192 ? 27.017 18.663 -6.529 1.00 40.09 192 ASP A CA 1
ATOM 1470 C C . ASP A 1 192 ? 26.666 17.437 -5.644 1.00 40.09 192 ASP A C 1
ATOM 1472 O O . ASP A 1 192 ? 25.511 17.072 -5.440 1.00 40.09 192 ASP A O 1
ATOM 1476 N N . PHE A 1 193 ? 27.687 16.762 -5.093 1.00 38.59 193 PHE A N 1
ATOM 1477 C CA . PHE A 1 193 ? 27.512 15.689 -4.090 1.00 38.59 193 PHE A CA 1
ATOM 1478 C C . PHE A 1 193 ? 28.126 16.014 -2.715 1.00 38.59 193 PHE A C 1
ATOM 1480 O O . PHE A 1 193 ? 28.228 15.147 -1.850 1.00 38.59 193 PHE A O 1
ATOM 1487 N N . THR A 1 194 ? 28.479 17.278 -2.465 1.00 39.06 194 THR A N 1
ATOM 1488 C CA . THR A 1 194 ? 29.052 17.752 -1.191 1.00 39.06 194 THR A CA 1
ATOM 1489 C C . THR A 1 194 ? 28.288 18.949 -0.625 1.00 39.06 194 THR A C 1
ATOM 1491 O O . THR A 1 194 ? 28.846 20.005 -0.353 1.00 39.06 194 THR A O 1
ATOM 1494 N N . LYS A 1 195 ? 26.989 18.774 -0.364 1.00 40.47 195 LYS A N 1
ATOM 1495 C CA . LYS A 1 195 ? 26.265 19.580 0.637 1.00 40.47 195 LYS A CA 1
ATOM 1496 C C . LYS A 1 195 ? 25.342 18.692 1.464 1.00 40.47 195 LYS A C 1
ATOM 1498 O O . LYS A 1 195 ? 24.137 18.700 1.253 1.00 40.47 195 LYS A O 1
ATOM 1503 N N . ASN A 1 196 ? 25.927 17.878 2.349 1.00 36.69 196 ASN A N 1
ATOM 1504 C CA . ASN A 1 196 ? 25.358 17.503 3.662 1.00 36.69 196 ASN A CA 1
ATOM 1505 C C . ASN A 1 196 ? 26.260 16.521 4.437 1.00 36.69 196 ASN A C 1
ATOM 1507 O O . ASN A 1 196 ? 25.786 15.551 5.022 1.00 36.69 196 ASN A O 1
ATOM 1511 N N . LEU A 1 197 ? 27.573 16.763 4.451 1.00 40.03 197 LEU A N 1
ATOM 1512 C CA . LEU A 1 197 ? 28.526 15.909 5.168 1.00 40.03 197 LEU A CA 1
ATOM 1513 C C . LEU A 1 197 ? 29.482 16.691 6.076 1.00 40.03 197 LEU A C 1
ATOM 1515 O O . LEU A 1 197 ? 30.612 16.280 6.241 1.00 40.03 197 LEU A O 1
ATOM 1519 N N . GLU A 1 198 ? 29.017 17.770 6.712 1.00 34.09 198 GLU A N 1
ATOM 1520 C CA . GLU A 1 198 ? 29.586 18.332 7.953 1.00 34.09 198 GLU A CA 1
ATOM 1521 C C . GLU A 1 198 ? 28.402 18.976 8.703 1.00 34.09 198 GLU A C 1
ATOM 1523 O O . GLU A 1 198 ? 27.753 19.868 8.174 1.00 34.09 198 GLU A O 1
ATOM 1528 N N . HIS A 1 199 ? 27.875 18.427 9.799 1.00 35.66 199 HIS A N 1
ATOM 1529 C CA . HIS A 1 199 ? 28.391 18.560 11.159 1.00 35.66 199 HIS A CA 1
ATOM 1530 C C . HIS A 1 199 ? 27.755 17.493 12.075 1.00 35.66 199 HIS A C 1
ATOM 1532 O O . HIS A 1 199 ? 26.552 17.528 12.313 1.00 35.66 199 HIS A O 1
ATOM 1538 N N . ALA A 1 200 ? 28.573 16.623 12.667 1.00 34.28 200 ALA A N 1
ATOM 1539 C CA . ALA A 1 200 ? 28.474 16.238 14.080 1.00 34.28 200 ALA A CA 1
ATOM 1540 C C . ALA A 1 200 ? 29.746 15.468 14.456 1.00 34.28 200 ALA A C 1
ATOM 1542 O O . ALA A 1 200 ? 29.860 14.257 14.289 1.00 34.28 200 ALA A O 1
ATOM 1543 N N . SER A 1 201 ? 30.726 16.240 14.918 1.00 31.47 201 SER A N 1
ATOM 1544 C CA . SER A 1 201 ? 31.990 15.795 15.493 1.00 31.47 201 SER A CA 1
ATOM 1545 C C . SER A 1 201 ? 31.776 14.709 16.553 1.00 31.47 201 SER A C 1
ATOM 1547 O O . SER A 1 201 ? 31.102 14.924 17.561 1.00 31.47 201 SER A O 1
ATOM 1549 N N . LEU A 1 202 ? 32.408 13.556 16.331 1.00 33.81 202 LEU A N 1
ATOM 1550 C CA . LEU A 1 202 ? 32.756 12.607 17.379 1.00 33.81 202 LEU A CA 1
ATOM 1551 C C . LEU A 1 202 ? 33.747 13.296 18.326 1.00 33.81 202 LEU A C 1
ATOM 1553 O O . LEU A 1 202 ? 34.839 13.678 17.905 1.00 33.81 202 LEU A O 1
ATOM 1557 N N . LYS A 1 203 ? 33.383 13.427 19.604 1.00 31.61 203 LYS A N 1
ATOM 1558 C CA . LYS A 1 203 ? 34.369 13.563 20.679 1.00 31.61 203 LYS A CA 1
ATOM 1559 C C .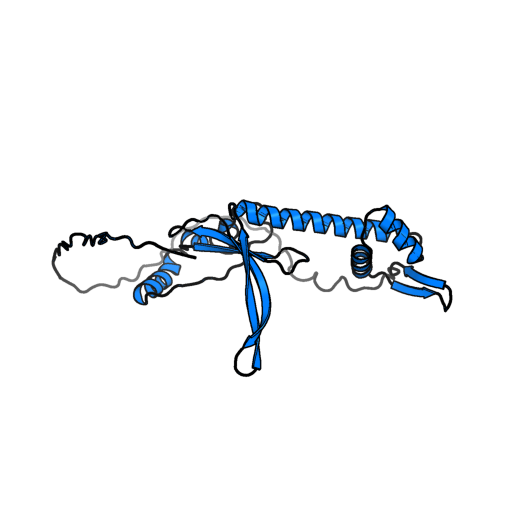 LYS A 1 203 ? 34.566 12.205 21.335 1.00 31.61 203 LYS A C 1
ATOM 1561 O O . LYS A 1 203 ? 33.610 11.525 21.699 1.00 31.61 203 LYS A O 1
ATOM 1566 N N . SER A 1 204 ? 35.836 11.842 21.411 1.00 30.67 204 SER A N 1
ATOM 1567 C CA . SER A 1 204 ? 36.403 10.639 21.993 1.00 30.67 204 SER A CA 1
ATOM 1568 C C . SER A 1 204 ? 36.031 10.456 23.462 1.00 30.67 204 SER A C 1
ATOM 1570 O O . SER A 1 204 ? 35.980 11.407 24.241 1.00 30.67 204 SER A O 1
ATOM 1572 N N . SER A 1 205 ? 35.834 9.193 23.821 1.00 34.66 205 SER A N 1
ATOM 1573 C CA . SER A 1 205 ? 35.827 8.671 25.180 1.00 34.66 205 SER A CA 1
ATOM 1574 C C . SER A 1 205 ? 37.178 8.867 25.867 1.00 34.66 205 SER A C 1
ATOM 1576 O O . SER A 1 205 ? 38.188 8.497 25.279 1.00 34.66 205 SER A O 1
ATOM 1578 N N . GLU A 1 206 ? 37.174 9.324 27.119 1.00 32.19 206 GLU A N 1
ATOM 1579 C CA . GLU A 1 206 ? 38.055 8.843 28.195 1.00 32.19 206 GLU A CA 1
ATOM 1580 C C . GLU A 1 206 ? 37.580 9.420 29.541 1.00 32.19 206 GLU A C 1
ATOM 1582 O O . GLU A 1 206 ? 37.310 10.614 29.647 1.00 32.19 206 GLU A O 1
ATOM 1587 N N . GLY A 1 207 ? 37.438 8.563 30.560 1.00 29.36 207 GLY A N 1
ATOM 1588 C CA . GLY A 1 207 ? 37.076 8.965 31.927 1.00 29.36 207 GLY A CA 1
ATOM 1589 C C . GLY A 1 207 ? 36.174 7.962 32.649 1.00 29.36 207 GLY A C 1
ATOM 1590 O O . GLY A 1 207 ? 34.962 8.136 32.710 1.00 29.36 207 GLY A O 1
ATOM 1591 N N . ARG A 1 208 ? 36.777 6.889 33.162 1.00 30.03 208 ARG A N 1
ATOM 1592 C CA . ARG A 1 208 ? 36.177 5.844 34.009 1.00 30.03 208 ARG A CA 1
ATOM 1593 C C . ARG A 1 208 ? 36.163 6.308 35.486 1.00 30.03 208 ARG A C 1
ATOM 1595 O O . ARG A 1 208 ? 37.021 7.104 35.848 1.00 30.03 208 ARG A O 1
ATOM 1602 N N . GLU A 1 209 ? 35.289 5.684 36.299 1.00 28.61 209 GLU A N 1
ATOM 1603 C CA . GLU A 1 209 ? 35.333 5.550 37.787 1.00 28.61 209 GLU A CA 1
ATOM 1604 C C . GLU A 1 209 ? 34.705 6.696 38.628 1.00 28.61 209 GLU A C 1
ATOM 1606 O O . GLU A 1 209 ? 34.866 7.853 38.278 1.00 28.61 209 GLU A O 1
ATOM 1611 N N . ILE A 1 210 ? 33.938 6.533 39.727 1.00 32.69 210 ILE A N 1
ATOM 1612 C CA . ILE A 1 210 ? 33.585 5.452 40.685 1.00 32.69 210 ILE A CA 1
ATOM 1613 C C . ILE A 1 210 ? 32.255 5.836 41.412 1.00 32.69 210 ILE A C 1
ATOM 1615 O O . ILE A 1 210 ? 31.863 6.999 41.436 1.00 32.69 210 ILE A O 1
ATOM 1619 N N . PHE A 1 211 ? 31.582 4.845 42.016 1.00 30.20 211 PHE A N 1
ATOM 1620 C CA . PHE A 1 211 ? 30.431 4.913 42.943 1.00 30.20 211 PHE A CA 1
ATOM 1621 C C . PHE A 1 211 ? 30.499 5.956 44.090 1.00 30.20 211 PHE A C 1
ATOM 1623 O O . PHE A 1 211 ? 31.545 6.154 44.696 1.00 30.20 211 PHE A O 1
ATOM 1630 N N . GLY A 1 212 ? 29.328 6.466 44.504 1.00 26.81 212 GLY A N 1
ATOM 1631 C CA . GLY A 1 212 ? 29.085 7.126 45.804 1.00 26.81 212 GLY A CA 1
ATOM 1632 C C . GLY A 1 212 ? 27.715 7.820 45.831 1.00 26.81 212 GLY A C 1
ATOM 1633 O O . GLY A 1 212 ? 27.517 8.814 45.149 1.00 26.81 212 GLY A O 1
ATOM 1634 N N . SER A 1 213 ? 26.678 7.160 46.352 1.00 32.72 213 SER A N 1
ATOM 1635 C CA . SER A 1 213 ? 26.097 7.378 47.691 1.00 32.72 213 SER A CA 1
ATOM 1636 C C . SER A 1 213 ? 25.205 8.626 47.822 1.00 32.72 213 SER A C 1
ATOM 1638 O O . SER A 1 213 ? 25.689 9.749 47.855 1.00 32.72 213 SER A O 1
ATOM 1640 N N . ASP A 1 214 ? 23.915 8.343 48.014 1.00 33.03 214 ASP A N 1
ATOM 1641 C CA . ASP A 1 214 ? 23.001 9.026 48.939 1.00 33.03 214 ASP A CA 1
ATOM 1642 C C . ASP A 1 214 ? 22.566 10.477 48.637 1.00 33.03 214 ASP A C 1
ATOM 1644 O O . ASP A 1 214 ? 23.229 11.444 48.994 1.00 33.03 214 ASP A O 1
ATOM 1648 N N . ALA A 1 215 ? 21.369 10.623 48.054 1.00 34.00 215 ALA A N 1
ATOM 1649 C CA . ALA A 1 215 ? 20.493 11.782 48.266 1.00 34.00 215 ALA A CA 1
ATOM 1650 C C . ALA A 1 215 ? 19.064 11.450 47.802 1.00 34.00 215 ALA A C 1
ATOM 1652 O O . ALA A 1 215 ? 18.740 11.471 46.614 1.00 34.00 215 ALA A O 1
ATOM 1653 N N . GLY A 1 216 ? 18.207 11.104 48.764 1.00 30.48 216 GLY A N 1
ATOM 1654 C CA . GLY A 1 216 ? 16.807 10.761 48.544 1.00 30.48 216 GLY A CA 1
ATOM 1655 C C . GLY A 1 216 ? 15.960 11.915 48.003 1.00 30.48 216 GLY A C 1
ATOM 1656 O O . GLY A 1 216 ? 16.002 13.040 48.502 1.00 30.48 216 GLY A O 1
ATOM 1657 N N . LEU A 1 217 ? 15.108 11.602 47.027 1.00 33.19 217 LEU A N 1
ATOM 1658 C CA . LEU A 1 217 ? 13.991 12.451 46.626 1.00 33.19 217 LEU A CA 1
ATOM 1659 C C . LEU A 1 217 ? 12.776 12.096 47.486 1.00 33.19 217 LEU A C 1
ATOM 1661 O O . LEU A 1 217 ? 12.146 11.051 47.339 1.00 33.19 217 LEU A O 1
ATOM 1665 N N . ARG A 1 218 ? 12.511 12.988 48.440 1.00 34.78 218 ARG A N 1
ATOM 1666 C CA . ARG A 1 218 ? 11.405 12.935 49.394 1.00 34.78 218 ARG A CA 1
ATOM 1667 C C . ARG A 1 218 ? 10.062 13.035 48.668 1.00 34.78 218 ARG A C 1
ATOM 1669 O O . ARG A 1 218 ? 9.819 13.982 47.927 1.00 34.78 218 ARG A O 1
ATOM 1676 N N . SER A 1 219 ? 9.179 12.084 48.951 1.00 34.66 219 SER A N 1
ATOM 1677 C CA . SER A 1 219 ? 7.744 12.167 48.690 1.00 34.66 219 SER A CA 1
ATOM 1678 C C . SER A 1 219 ? 7.109 13.256 49.560 1.00 34.66 219 SER A C 1
ATOM 1680 O O . SER A 1 219 ? 7.293 13.251 50.778 1.00 34.66 219 SER A O 1
ATOM 1682 N N . ALA A 1 220 ? 6.336 14.158 48.958 1.00 34.69 220 ALA A N 1
ATOM 1683 C CA . ALA A 1 220 ? 5.441 15.044 49.697 1.00 34.69 220 ALA A CA 1
ATOM 1684 C C . ALA A 1 220 ? 4.156 14.277 50.081 1.00 34.69 220 ALA A C 1
ATOM 1686 O O . ALA A 1 220 ? 3.587 13.607 49.214 1.00 34.69 220 ALA A O 1
ATOM 1687 N N . PRO A 1 221 ? 3.687 14.345 51.340 1.00 33.91 221 PRO A N 1
ATOM 1688 C CA . PRO A 1 221 ? 2.442 13.717 51.748 1.00 33.91 221 PRO A CA 1
ATOM 1689 C C . PRO A 1 221 ? 1.267 14.663 51.474 1.00 33.91 221 PRO A C 1
ATOM 1691 O O . PRO A 1 221 ? 1.289 15.826 51.870 1.00 33.91 221 PRO A O 1
ATOM 1694 N N . LEU A 1 222 ? 0.211 14.147 50.850 1.00 35.50 222 LEU A N 1
ATOM 1695 C CA . LEU A 1 222 ? -1.129 14.713 50.972 1.00 35.50 222 LEU A CA 1
ATOM 1696 C C . LEU A 1 222 ? -1.935 13.759 51.860 1.00 35.50 222 LEU A C 1
ATOM 1698 O O . LEU A 1 222 ? -2.452 12.751 51.389 1.00 35.50 222 LEU A O 1
ATOM 1702 N N . GLY A 1 223 ? -1.988 14.054 53.162 1.00 28.55 223 GLY A N 1
ATOM 1703 C CA . GLY A 1 223 ? -3.161 13.705 53.972 1.00 28.55 223 GLY A CA 1
ATOM 1704 C C . GLY A 1 223 ? -4.297 14.657 53.583 1.00 28.55 223 GLY A C 1
ATOM 1705 O O . GLY A 1 223 ? -4.032 15.764 53.127 1.00 28.55 223 GLY A O 1
ATOM 1706 N N . GLY A 1 224 ? -5.577 14.333 53.672 1.00 28.02 224 GLY A N 1
ATOM 1707 C CA . GLY A 1 224 ? -6.280 13.252 54.345 1.00 28.02 224 GLY A CA 1
ATOM 1708 C C . GLY A 1 224 ? -7.607 13.854 54.812 1.00 28.02 224 GLY A C 1
ATOM 1709 O O . GLY A 1 224 ? -7.570 14.869 55.489 1.00 28.02 224 GLY A O 1
ATOM 1710 N N . PHE A 1 225 ? -8.733 13.279 54.392 1.00 28.53 225 PHE A N 1
ATOM 1711 C CA . PHE A 1 225 ? -10.094 13.354 54.962 1.00 28.53 225 PHE A CA 1
ATOM 1712 C C . PHE A 1 225 ? -10.860 12.243 54.205 1.00 28.53 225 PHE A C 1
ATOM 1714 O O . PHE A 1 225 ? -10.898 12.283 52.977 1.00 28.53 225 PHE A O 1
ATOM 1721 N N . ALA A 1 226 ? -11.108 11.068 54.802 1.00 30.30 226 ALA A N 1
ATOM 1722 C CA . ALA A 1 226 ? -12.228 10.716 55.697 1.00 30.30 226 ALA A CA 1
ATOM 1723 C C . ALA A 1 226 ? -13.592 10.952 55.022 1.00 30.30 226 ALA A C 1
ATOM 1725 O O . ALA A 1 226 ? -13.813 12.025 54.478 1.00 30.30 226 ALA A O 1
ATOM 1726 N N . GLU A 1 227 ? -14.569 10.054 55.003 1.00 31.23 227 GLU A N 1
ATOM 1727 C CA . GLU A 1 227 ? -14.771 8.678 55.474 1.00 31.23 227 GLU A CA 1
ATOM 1728 C C . GLU A 1 227 ? -16.112 8.239 54.830 1.00 31.23 227 GLU A C 1
ATOM 1730 O O . GLU A 1 227 ? -16.886 9.085 54.382 1.00 31.23 227 GLU A O 1
ATOM 1735 N N . ASP A 1 228 ? -16.365 6.933 54.802 1.00 28.72 228 ASP A N 1
ATOM 1736 C CA . ASP A 1 228 ? -17.680 6.282 54.710 1.00 28.72 228 ASP A CA 1
ATOM 1737 C C . ASP A 1 228 ? -18.585 6.493 53.481 1.00 28.72 228 ASP A C 1
ATOM 1739 O O . ASP A 1 228 ? -19.296 7.482 53.345 1.00 28.72 228 ASP A O 1
ATOM 1743 N N . PHE A 1 229 ? -18.734 5.431 52.680 1.00 29.58 229 PHE A N 1
ATOM 1744 C CA . PHE A 1 229 ? -20.075 4.921 52.378 1.00 29.58 229 PHE A CA 1
ATOM 1745 C C . PHE A 1 229 ? -20.029 3.401 52.182 1.00 29.58 229 PHE A C 1
ATOM 1747 O O . PHE A 1 229 ? -19.252 2.862 51.392 1.00 29.58 229 PHE A O 1
ATOM 1754 N N . SER A 1 230 ? -20.834 2.729 52.993 1.00 33.19 230 SER A N 1
ATOM 1755 C CA . SER A 1 230 ? -20.975 1.289 53.147 1.00 33.19 230 SER A CA 1
ATOM 1756 C C . SER A 1 230 ? -21.779 0.647 52.011 1.00 33.19 230 SER A C 1
ATOM 1758 O O . SER A 1 230 ? -22.412 1.317 51.197 1.00 33.19 230 SER A O 1
ATOM 1760 N N . GLY A 1 231 ? -21.683 -0.683 51.951 1.00 29.95 231 GLY A N 1
ATOM 1761 C CA . GLY A 1 231 ? -22.130 -1.531 50.855 1.00 29.95 231 GLY A CA 1
ATOM 1762 C C . GLY A 1 231 ? -23.611 -1.444 50.482 1.00 29.95 231 GLY A C 1
ATOM 1763 O O . GLY A 1 231 ? -24.492 -1.223 51.309 1.00 29.95 231 GLY A O 1
ATOM 1764 N N . GLY A 1 232 ? -23.850 -1.712 49.202 1.00 28.11 232 GLY A N 1
ATOM 1765 C CA . GLY A 1 232 ? -25.155 -1.949 48.603 1.00 28.11 232 GLY A CA 1
ATOM 1766 C C . GLY A 1 232 ? -24.980 -2.903 47.430 1.00 28.11 232 GLY A C 1
ATOM 1767 O O . GLY A 1 232 ? -24.694 -2.486 46.311 1.00 28.11 232 GLY A O 1
ATOM 1768 N N . GLU A 1 233 ? -25.076 -4.192 47.728 1.00 27.92 233 GLU A N 1
ATOM 1769 C CA . GLU A 1 233 ? -25.196 -5.291 46.778 1.00 27.92 233 GLU A CA 1
ATOM 1770 C C . GLU A 1 233 ? -26.503 -5.106 45.988 1.00 27.92 233 GLU A C 1
ATOM 1772 O O . GLU A 1 233 ? -27.583 -5.028 46.572 1.00 27.92 233 GLU A O 1
ATOM 1777 N N . LEU A 1 234 ? -26.412 -4.965 44.664 1.00 32.34 234 LEU A N 1
ATOM 1778 C CA . LEU A 1 234 ? -27.572 -4.926 43.774 1.00 32.34 234 LEU A CA 1
ATOM 1779 C C . LEU A 1 234 ? -27.454 -6.079 42.779 1.00 32.34 234 LEU A C 1
ATOM 1781 O O . LEU A 1 234 ? -26.763 -5.987 41.764 1.00 32.34 234 LEU A O 1
ATOM 1785 N N . GLU A 1 235 ? -28.140 -7.174 43.103 1.00 28.88 235 GLU A N 1
ATOM 1786 C CA . GLU A 1 235 ? -28.470 -8.240 42.164 1.00 28.88 235 GLU A CA 1
ATOM 1787 C C . GLU A 1 235 ? -29.300 -7.672 41.006 1.00 28.88 235 GLU A C 1
ATOM 1789 O O . GLU A 1 235 ? -30.346 -7.052 41.213 1.00 28.88 235 GLU A O 1
ATOM 1794 N N . PHE A 1 236 ? -28.870 -7.930 39.770 1.00 30.73 236 PHE A N 1
ATOM 1795 C CA . PHE A 1 236 ? -29.682 -7.682 38.583 1.00 30.73 236 PHE A CA 1
ATOM 1796 C C . PHE A 1 236 ? -30.063 -9.021 37.948 1.00 30.73 236 PHE A C 1
ATOM 1798 O O . PHE A 1 236 ? -29.300 -9.635 37.205 1.00 30.73 236 PHE A O 1
ATOM 1805 N N . SER A 1 237 ? -31.271 -9.483 38.270 1.00 30.39 237 SER A N 1
ATOM 1806 C CA . SER A 1 237 ? -31.948 -10.583 37.587 1.00 30.39 237 SER A CA 1
ATOM 1807 C C . SER A 1 237 ? -32.678 -10.041 36.357 1.00 30.39 237 SER A C 1
ATOM 1809 O O . SER A 1 237 ? -33.663 -9.318 36.495 1.00 30.39 237 SER A O 1
ATOM 1811 N N . ALA A 1 238 ? -32.270 -10.458 35.157 1.00 33.25 238 ALA A N 1
ATOM 1812 C CA . ALA A 1 238 ? -33.115 -10.371 33.969 1.00 33.25 238 ALA A CA 1
ATOM 1813 C C . ALA A 1 238 ? -32.877 -11.580 33.051 1.00 33.25 238 ALA A C 1
ATOM 1815 O O . ALA A 1 238 ? -31.807 -11.765 32.477 1.00 33.25 238 ALA A O 1
ATOM 1816 N N . LYS A 1 239 ? -33.911 -12.422 32.963 1.00 36.38 239 LYS A N 1
ATOM 1817 C CA . LYS A 1 239 ? -34.021 -13.593 32.086 1.00 36.38 239 LYS A CA 1
ATOM 1818 C C . LYS A 1 239 ? -34.063 -13.178 30.602 1.00 36.38 239 LYS A C 1
ATOM 1820 O O . LYS A 1 239 ? -34.554 -12.091 30.299 1.00 36.38 239 LYS A O 1
ATOM 1825 N N . PRO A 1 240 ? -33.625 -14.049 29.675 1.00 33.25 240 PRO A N 1
ATOM 1826 C CA . PRO A 1 240 ? -33.647 -13.775 28.240 1.00 33.25 240 PRO A CA 1
ATOM 1827 C C . PRO A 1 240 ? -35.071 -13.856 27.668 1.00 33.25 240 PRO A C 1
ATOM 1829 O O . PRO A 1 240 ? -35.778 -14.844 27.870 1.00 33.25 240 PRO A O 1
ATOM 1832 N N . SER A 1 241 ? -35.485 -12.833 26.919 1.00 33.94 241 SER A N 1
ATOM 1833 C CA . SER A 1 241 ? -36.700 -12.863 26.105 1.00 33.94 241 SER A CA 1
ATOM 1834 C C . SER A 1 241 ? -36.426 -13.568 24.775 1.00 33.94 241 SER A C 1
ATOM 1836 O O . SER A 1 241 ? -35.865 -13.010 23.835 1.00 33.94 241 SER A O 1
ATOM 1838 N N . THR A 1 242 ? -36.852 -14.824 24.692 1.00 36.34 242 THR A N 1
ATOM 1839 C CA . THR A 1 242 ? -37.081 -15.527 23.429 1.00 36.34 242 THR A CA 1
ATOM 1840 C C . THR A 1 242 ? -38.357 -14.972 22.797 1.00 36.34 242 THR A C 1
ATOM 1842 O O . THR A 1 242 ? -39.426 -15.081 23.393 1.00 36.34 242 THR A O 1
ATOM 1845 N N . GLN A 1 243 ? -38.276 -14.414 21.589 1.00 36.81 243 GLN A N 1
ATOM 1846 C CA . GLN A 1 243 ? -39.445 -14.297 20.718 1.00 36.81 243 GLN A CA 1
ATOM 1847 C C . GLN A 1 243 ? -39.233 -15.137 19.464 1.00 36.81 243 GLN A C 1
ATOM 1849 O O . GLN A 1 243 ? -38.290 -14.953 18.696 1.00 36.81 243 GLN A O 1
ATOM 1854 N N . ALA A 1 244 ? -40.118 -16.121 19.356 1.00 35.53 244 ALA A N 1
ATOM 1855 C CA . ALA A 1 244 ? -40.250 -17.073 18.282 1.00 35.53 244 ALA A CA 1
ATOM 1856 C C . ALA A 1 244 ? -40.846 -16.422 17.026 1.00 35.53 244 ALA A C 1
ATOM 1858 O O . ALA A 1 244 ? -41.616 -15.464 17.095 1.00 35.53 244 ALA A O 1
ATOM 1859 N N . ARG A 1 245 ? -40.493 -17.005 15.879 1.00 41.44 245 ARG A N 1
ATOM 1860 C CA . ARG A 1 245 ? -41.180 -16.837 14.595 1.00 41.44 245 ARG A CA 1
ATOM 1861 C C . ARG A 1 245 ? -42.607 -17.395 14.697 1.00 41.44 245 ARG A C 1
ATOM 1863 O O . ARG A 1 245 ? -42.763 -18.442 15.323 1.00 41.44 245 ARG A O 1
ATOM 1870 N N . PRO A 1 246 ? -43.592 -16.828 13.991 1.00 41.34 246 PRO A N 1
ATOM 1871 C CA . PRO A 1 246 ? -44.738 -17.590 13.535 1.00 41.34 246 PRO A CA 1
ATOM 1872 C C . PRO A 1 246 ? -44.460 -18.115 12.121 1.00 41.34 246 PRO A C 1
ATOM 1874 O O . PRO A 1 246 ? -44.220 -17.346 11.188 1.00 41.34 246 PRO A O 1
ATOM 1877 N N . GLY A 1 247 ? -44.447 -19.438 11.989 1.00 38.31 247 GLY A N 1
ATOM 1878 C CA . GLY A 1 247 ? -45.013 -20.081 10.810 1.00 38.31 247 GLY A CA 1
ATOM 1879 C C . GLY A 1 247 ? -46.505 -20.292 11.062 1.00 38.31 247 GLY A C 1
ATOM 1880 O O . GLY A 1 247 ? -46.896 -20.400 12.220 1.00 38.31 247 GLY A O 1
ATOM 1881 N N . ASP A 1 248 ? -47.287 -20.231 9.992 1.00 36.06 248 ASP A N 1
ATOM 1882 C CA . ASP A 1 248 ? -48.477 -21.037 9.675 1.00 36.06 248 ASP A CA 1
ATOM 1883 C C . ASP A 1 248 ? -48.993 -20.443 8.349 1.00 36.06 248 ASP A C 1
ATOM 1885 O O . ASP A 1 248 ? -49.222 -19.240 8.250 1.00 36.06 248 ASP A O 1
ATOM 1889 N N . ASP A 1 249 ? -48.805 -21.101 7.212 1.00 38.31 249 ASP A N 1
ATOM 1890 C CA . ASP A 1 249 ? -49.488 -22.294 6.697 1.00 38.31 249 ASP A CA 1
ATOM 1891 C C . ASP A 1 249 ? -50.729 -21.942 5.854 1.00 38.31 249 ASP A C 1
ATOM 1893 O O . ASP A 1 249 ? -51.559 -21.105 6.200 1.00 38.31 249 ASP A O 1
ATOM 1897 N N . ASP A 1 250 ? -50.780 -22.667 4.744 1.00 37.44 250 ASP A N 1
ATOM 1898 C CA . ASP A 1 250 ? -51.919 -23.064 3.933 1.00 37.44 250 ASP A CA 1
ATOM 1899 C C . ASP A 1 250 ? -52.431 -22.244 2.723 1.00 37.44 250 ASP A C 1
ATOM 1901 O O . ASP A 1 250 ? -52.812 -21.072 2.758 1.00 37.44 250 ASP A O 1
ATOM 1905 N N . SER A 1 251 ? -52.583 -23.047 1.667 1.00 39.50 251 SER A N 1
ATOM 1906 C CA . SER A 1 251 ? -53.604 -23.057 0.622 1.00 39.50 251 SER A CA 1
ATOM 1907 C C . SER A 1 251 ? -53.235 -22.628 -0.806 1.00 39.50 251 SER A C 1
ATOM 1909 O O . SER A 1 251 ? -52.996 -21.480 -1.171 1.00 39.50 251 SER A O 1
ATOM 1911 N N . SER A 1 252 ? -53.260 -23.671 -1.634 1.00 42.81 252 SER A N 1
ATOM 1912 C CA . SER A 1 252 ? -53.255 -23.758 -3.089 1.00 42.81 252 SER A CA 1
ATOM 1913 C C . SER A 1 252 ? -54.295 -22.896 -3.813 1.00 42.81 252 SER A C 1
ATOM 1915 O O . SER A 1 252 ? -55.450 -22.927 -3.406 1.00 42.81 252 SER A O 1
ATOM 1917 N N . VAL A 1 253 ? -53.940 -22.360 -4.991 1.00 43.72 253 VAL A N 1
ATOM 1918 C CA . VAL A 1 253 ? -54.752 -22.305 -6.239 1.00 43.72 253 VAL A CA 1
ATOM 1919 C C . VAL A 1 253 ? -53.741 -22.122 -7.397 1.00 43.72 253 VAL A C 1
ATOM 1921 O O . VAL A 1 253 ? -52.971 -21.172 -7.375 1.00 43.72 253 VAL A O 1
ATOM 1924 N N . LYS A 1 254 ? -53.418 -23.140 -8.206 1.00 44.97 254 LYS A N 1
ATOM 1925 C CA . LYS A 1 254 ? -54.001 -23.512 -9.514 1.00 44.97 254 LYS A CA 1
ATOM 1926 C C . LYS A 1 254 ? -54.068 -22.414 -10.603 1.00 44.97 254 LYS A C 1
ATOM 1928 O O . LYS A 1 254 ? -54.672 -21.370 -10.414 1.00 44.97 254 LYS A O 1
ATOM 1933 N N . ASP A 1 255 ? -53.550 -22.823 -11.767 1.00 44.84 255 ASP A N 1
ATOM 1934 C CA . ASP A 1 255 ? -53.938 -22.507 -13.154 1.00 44.84 255 ASP A CA 1
ATOM 1935 C C . ASP A 1 255 ? -53.254 -21.369 -13.950 1.00 44.84 255 ASP A C 1
ATOM 1937 O O . ASP A 1 255 ? -53.424 -20.193 -13.659 1.00 44.84 255 ASP A O 1
ATOM 1941 N N . SER A 1 256 ? -52.620 -21.820 -15.055 1.00 48.50 256 SER A N 1
ATOM 1942 C CA . SER A 1 256 ? -52.564 -21.273 -16.438 1.00 48.50 256 SER A CA 1
ATOM 1943 C C . SER A 1 256 ? -51.944 -19.874 -16.637 1.00 48.50 256 SER A C 1
ATOM 1945 O O . SER A 1 256 ? -52.340 -18.921 -15.985 1.00 48.50 256 SER A O 1
ATOM 1947 N N . VAL A 1 257 ? -50.983 -19.623 -17.536 1.00 48.56 257 VAL A N 1
ATOM 1948 C CA . VAL A 1 257 ? -50.771 -20.007 -18.951 1.00 48.56 257 VAL A CA 1
ATOM 1949 C C . VAL A 1 257 ? -49.273 -19.956 -19.256 1.00 48.56 257 VAL A C 1
ATOM 1951 O O . VAL A 1 257 ? -48.601 -19.070 -18.681 1.00 48.56 257 VAL A O 1
#

Mean predicted aligned error: 17.53 Å

Solvent-accessible surface area (backbone atoms only — not comparable to full-atom values): 16689 Å² total; per-residue (Å²): 104,68,75,75,47,42,65,59,53,54,50,24,64,76,68,76,50,87,85,85,86,89,77,54,70,43,86,91,38,79,93,54,60,62,53,76,25,44,55,79,59,68,54,56,54,68,69,45,60,59,40,78,44,77,49,71,42,75,96,51,73,50,27,37,43,25,25,54,37,41,80,85,52,87,35,64,19,32,32,35,31,33,78,43,82,44,69,46,92,92,75,46,78,45,78,41,81,44,79,56,58,78,39,77,51,46,32,56,56,54,51,48,54,47,53,48,54,40,51,53,52,48,50,55,48,51,50,47,31,52,52,51,49,60,69,26,66,94,36,73,37,48,48,71,56,52,49,53,55,31,53,74,71,70,47,52,72,69,56,50,53,52,28,34,62,75,64,51,45,43,77,47,69,49,66,97,85,47,62,49,31,37,26,60,62,78,86,72,92,72,90,89,87,82,87,85,87,81,87,81,84,85,79,81,90,83,87,81,90,81,92,83,83,90,82,85,84,79,81,84,84,81,82,86,79,87,79,89,83,79,92,78,91,76,87,81,89,79,82,86,86,84,80,79,84,84,84,82,85,90,85,88,82,88,82,90,132

Nearest PDB structures (foldseek):
  6cvz-assembly1_A  TM=6.589E-01  e=2.409E+00  Homo sapiens
  6cvz-assembly3_C  TM=6.686E-01  e=4.313E+00  Homo sapiens
  7ak8-assembly1_B  TM=2.367E-01  e=2.346E-01  Salmonella enterica subsp. enterica serovar Typhimurium

Foldseek 3Di:
DLVVCVVVVVVCVVVVHDDDDDFDFDPPCQLPQPLVRGPDDNSVSVVDQWDWDKDDQPPDQKIWIATSDHPPDDRWWTWIWGWDWDADPPRDTDIDIDIDDIGGDHPSVVSNVSVVNNVVVVVVLVVLLVVLCVVQVVHKDAPVVVCVVCVVVVHDPVSNVVSCVVQVWDWDQPDDPGGIITHRPPCPDDDDPPPPPDDDDDDDDDDDDDDDDDDDDDDDDDDDDDDDDDDDDDDDDDDDDDDDDDDDDDDDDDDDD

pLDDT: mean 74.74, std 25.19, range [26.81, 98.06]